Protein AF-A0AA96Q316-F1 (afdb_monomer_lite)

pLDDT: mean 81.05, std 13.84, range [29.5, 95.88]

Radius of gyration: 26.13 Å; chains: 1; bounding box: 58×45×95 Å

Secondary structure (DSSP, 8-state):
----------PPP-HHHHHTT---S---HHHHHHHHHHHHHHHH----SS-------TTSSHHHHHHHHHHHHH--SSSS---SPPPEEEEES-HHHHHHHH-HHHHHHHHHHHHTTHHHHT-HHHHHHHHHHHEEEE-TTS-HHHHHHHHTT-SEEEEEHHHHHHS-HHHHHHTTEEEETTEEEE--EEEEES---S-------HHHHHHHHHHHHHHS-TT-TTHHHHHHHHHHHHHHHHHHHHHHHHT-TTS-EEEEE---SSSSSSTTHHHHHHHHHHTHHHHHHH-TTHHHHHHHHHHHHHH-EEEEE--------

Foldseek 3Di:
DDPDPPPPDPDFQDPVLLVVQQAPPPDDPQLVVVLVVVSCCLRPDQDPVDDDDDPDDPPSCPLRSVLSVLLSQQDDDLGGPDDHGAAAEEEEQDPVSVCVSLPLVVVLVSCCVVCPPVCPVSVVVVSSVSSNQQEDEQDPPDDNVVSLVSLQAHSYYYYYLVVLVVDDPVSNVSSQWHADPNDIDGNSGYHYDDDRCPDDDDDDDLVNLVLLLVLLVQQDDPPLPCSVVLNVLSVVLSVVVVVVLVVQCVPDVPDKDKDWDEDPPDQFSGPCVVVNVVSCVVRVVSSCVSPVCNVVVRVVRRCCHNPTDIDIDDDDDDDDD

Structure (mmCIF, N/CA/C/O backbone):
data_AF-A0AA96Q316-F1
#
_entry.id   AF-A0AA96Q316-F1
#
loop_
_atom_site.group_PDB
_atom_site.id
_atom_site.type_symbol
_atom_site.label_atom_id
_atom_site.label_alt_id
_atom_site.label_comp_id
_atom_site.label_asym_id
_atom_site.label_entity_id
_atom_site.label_seq_id
_atom_site.pdbx_PDB_ins_code
_atom_site.Cartn_x
_atom_site.Cartn_y
_atom_site.Cartn_z
_atom_site.occupancy
_atom_site.B_iso_or_equiv
_atom_site.auth_seq_id
_atom_site.auth_comp_id
_atom_site.auth_asym_id
_atom_site.auth_atom_id
_atom_site.pdbx_PDB_model_num
ATOM 1 N N . MET A 1 1 ? -13.662 9.303 -48.325 1.00 33.19 1 MET A N 1
ATOM 2 C CA . MET A 1 1 ? -12.250 8.964 -48.052 1.00 33.19 1 MET A CA 1
ATOM 3 C C . MET A 1 1 ? -12.101 8.810 -46.550 1.00 33.19 1 MET A C 1
ATOM 5 O O . MET A 1 1 ? -12.164 9.796 -45.830 1.00 33.19 1 MET A O 1
ATOM 9 N N . ALA A 1 2 ? -12.064 7.564 -46.081 1.00 29.50 2 ALA A N 1
ATOM 10 C CA . ALA A 1 2 ? -11.918 7.226 -44.673 1.00 29.50 2 ALA A CA 1
ATOM 11 C C . ALA A 1 2 ? -10.422 7.168 -44.347 1.00 29.50 2 ALA A C 1
ATOM 13 O O . ALA A 1 2 ? -9.745 6.232 -44.762 1.00 29.50 2 ALA A O 1
ATOM 14 N N . ASN A 1 3 ? -9.900 8.166 -43.631 1.00 32.09 3 ASN A N 1
ATOM 15 C CA . ASN A 1 3 ? -8.573 8.055 -43.034 1.00 32.09 3 ASN A CA 1
ATOM 16 C C . ASN A 1 3 ? -8.694 7.168 -41.797 1.00 32.09 3 ASN A C 1
ATOM 18 O O . ASN A 1 3 ? -9.176 7.591 -40.744 1.00 32.09 3 ASN A O 1
ATOM 22 N N . GLY A 1 4 ? -8.301 5.908 -41.974 1.00 30.61 4 GLY A N 1
ATOM 23 C CA . GLY A 1 4 ? -8.179 4.935 -40.906 1.00 30.61 4 GLY A CA 1
ATOM 24 C C . GLY A 1 4 ? -7.263 5.473 -39.816 1.00 30.61 4 GLY A C 1
ATOM 25 O O . GLY A 1 4 ? -6.070 5.675 -40.031 1.00 30.61 4 GLY A O 1
ATOM 26 N N . LYS A 1 5 ? -7.827 5.679 -38.624 1.00 34.53 5 LYS A N 1
ATOM 27 C CA . LYS A 1 5 ? -7.054 5.671 -37.386 1.00 34.53 5 LYS A CA 1
ATOM 28 C C . LYS A 1 5 ? -6.401 4.294 -37.302 1.00 34.53 5 LYS A C 1
ATOM 30 O O . LYS A 1 5 ? -7.064 3.328 -36.927 1.00 34.53 5 LYS A O 1
ATOM 35 N N . GLN A 1 6 ? -5.130 4.192 -37.686 1.00 33.06 6 GLN A N 1
ATOM 36 C CA . GLN A 1 6 ? -4.298 3.068 -37.279 1.00 33.06 6 GLN A CA 1
ATOM 37 C C . GLN A 1 6 ? -4.384 3.005 -35.751 1.00 33.06 6 GLN A C 1
ATOM 39 O O . GLN A 1 6 ? -3.895 3.895 -35.054 1.00 33.06 6 GLN A O 1
ATOM 44 N N . LYS A 1 7 ? -5.084 1.993 -35.226 1.00 35.16 7 LYS A N 1
ATOM 45 C CA . LYS A 1 7 ? -4.942 1.582 -33.831 1.00 35.16 7 LYS A CA 1
ATOM 46 C C . LYS A 1 7 ? -3.455 1.277 -33.660 1.00 35.16 7 LYS A C 1
ATOM 48 O O . LYS A 1 7 ? -3.005 0.257 -34.163 1.00 35.16 7 LYS A O 1
ATOM 53 N N . LYS A 1 8 ? -2.690 2.178 -33.033 1.00 42.97 8 LYS A N 1
ATOM 54 C CA . LYS A 1 8 ? -1.331 1.862 -32.577 1.00 42.97 8 LYS A CA 1
ATOM 55 C C . LYS A 1 8 ? -1.471 0.643 -31.666 1.00 42.97 8 LYS A C 1
ATOM 57 O O . LYS A 1 8 ? -2.084 0.751 -30.603 1.00 42.97 8 LYS A O 1
ATOM 62 N N . GLU A 1 9 ? -1.029 -0.515 -32.142 1.00 42.34 9 GLU A N 1
ATOM 63 C CA . GLU A 1 9 ? -1.082 -1.761 -31.387 1.00 42.34 9 GLU A CA 1
ATOM 64 C C . GLU A 1 9 ? -0.321 -1.575 -30.073 1.00 42.34 9 GLU A C 1
ATOM 66 O O . GLU A 1 9 ? 0.752 -0.970 -30.027 1.00 42.34 9 GLU A O 1
ATOM 71 N N . LYS A 1 10 ? -0.928 -2.037 -28.978 1.00 49.12 10 LYS A N 1
ATOM 72 C CA . LYS A 1 10 ? -0.318 -2.049 -27.651 1.00 49.12 10 LYS A CA 1
ATOM 73 C C . LYS A 1 10 ? 0.780 -3.115 -27.716 1.00 49.12 10 LYS A C 1
ATOM 75 O O . LYS A 1 10 ? 0.484 -4.299 -27.613 1.00 49.12 10 LYS A O 1
ATOM 80 N N . ILE A 1 11 ? 2.017 -2.714 -27.999 1.00 59.38 11 ILE A N 1
ATOM 81 C CA . ILE A 1 11 ? 3.154 -3.638 -27.964 1.00 59.38 11 ILE A CA 1
ATOM 82 C C . ILE A 1 11 ? 3.274 -4.100 -26.498 1.00 59.38 11 ILE A C 1
ATOM 84 O O . ILE A 1 11 ? 3.293 -3.271 -25.587 1.00 59.38 11 ILE A O 1
ATOM 88 N N . ASN A 1 12 ? 3.252 -5.410 -26.263 1.00 74.62 12 ASN A N 1
ATOM 89 C CA . ASN A 1 12 ? 3.328 -6.006 -24.924 1.00 74.62 12 ASN A CA 1
ATOM 90 C C . ASN A 1 12 ? 4.782 -6.085 -24.457 1.00 74.62 12 ASN A C 1
ATOM 92 O O . ASN A 1 12 ? 5.615 -6.461 -25.276 1.00 74.62 12 ASN A O 1
ATOM 96 N N . LEU A 1 13 ? 5.051 -5.779 -23.175 1.00 84.19 13 LEU A N 1
ATOM 97 C CA . LEU A 1 13 ? 6.371 -5.914 -22.523 1.00 84.19 13 LEU A CA 1
ATOM 98 C C . LEU A 1 13 ? 7.005 -7.272 -22.844 1.00 84.19 13 LEU A C 1
ATOM 100 O O . LEU A 1 13 ? 6.375 -8.307 -22.640 1.00 84.19 13 LEU A O 1
ATOM 104 N N . THR A 1 14 ? 8.237 -7.240 -23.351 1.00 87.62 14 THR A N 1
ATOM 105 C CA . THR A 1 14 ? 9.048 -8.417 -23.678 1.00 87.62 14 THR A CA 1
ATOM 106 C C . THR A 1 14 ? 10.155 -8.596 -22.652 1.00 87.62 14 THR A C 1
ATOM 108 O O . THR A 1 14 ? 10.540 -7.648 -21.965 1.00 87.62 14 THR A O 1
ATOM 111 N N . TRP A 1 15 ? 10.673 -9.818 -22.544 1.00 89.81 15 TRP A N 1
ATOM 112 C CA . TRP A 1 15 ? 11.788 -10.101 -21.647 1.00 89.81 15 TRP A CA 1
ATOM 113 C C . TRP A 1 15 ? 13.031 -9.275 -22.008 1.00 89.81 15 TRP A C 1
ATOM 115 O O . TRP A 1 15 ? 13.686 -8.765 -21.103 1.00 89.81 15 TRP A O 1
ATOM 125 N N . GLU A 1 16 ? 13.308 -9.061 -23.301 1.00 86.94 16 GLU A N 1
ATOM 126 C CA . GLU A 1 16 ? 14.445 -8.238 -23.733 1.00 86.94 16 GLU A CA 1
ATOM 127 C C . GLU A 1 16 ? 14.320 -6.780 -23.254 1.00 86.94 16 GLU A C 1
ATOM 129 O O . GLU A 1 16 ? 15.315 -6.167 -22.850 1.00 86.94 16 GLU A O 1
ATOM 134 N N . ASP A 1 17 ? 13.095 -6.233 -23.220 1.00 84.69 17 ASP A N 1
ATOM 135 C CA . ASP A 1 17 ? 12.857 -4.897 -22.658 1.00 84.69 17 ASP A CA 1
ATOM 136 C C . ASP A 1 17 ? 13.230 -4.842 -21.171 1.00 84.69 17 ASP A C 1
ATOM 138 O O . ASP A 1 17 ? 13.742 -3.831 -20.700 1.00 84.69 17 ASP A O 1
ATOM 142 N N . PHE A 1 18 ? 12.931 -5.895 -20.407 1.00 88.50 18 PHE A N 1
ATOM 143 C CA . PHE A 1 18 ? 13.227 -5.952 -18.975 1.00 88.50 18 PHE A CA 1
ATOM 144 C C . PHE A 1 18 ? 14.721 -6.152 -18.720 1.00 88.50 18 PHE A C 1
ATOM 146 O O . PHE A 1 18 ? 15.307 -5.445 -17.900 1.00 88.50 18 PHE A O 1
ATOM 153 N N . GLU A 1 19 ? 15.337 -7.079 -19.451 1.00 88.31 19 GLU A N 1
ATOM 154 C CA . GLU A 1 19 ? 16.754 -7.424 -19.342 1.00 88.31 19 GLU A CA 1
ATOM 155 C C . GLU A 1 19 ? 17.666 -6.221 -19.611 1.00 88.31 19 GLU A C 1
ATOM 157 O O . GLU A 1 19 ? 18.669 -6.048 -18.924 1.00 88.31 19 GLU A O 1
ATOM 162 N N . THR A 1 20 ? 17.261 -5.321 -20.512 1.00 81.25 20 THR A N 1
ATOM 163 C CA . THR A 1 20 ? 17.977 -4.063 -20.803 1.00 81.25 20 THR A CA 1
ATOM 164 C C . THR A 1 20 ? 18.208 -3.193 -19.557 1.00 81.25 20 THR A C 1
ATOM 166 O O . THR A 1 20 ? 19.183 -2.444 -19.494 1.00 81.25 20 THR A O 1
ATOM 169 N N . TYR A 1 21 ? 17.323 -3.278 -18.560 1.00 81.69 21 TYR A N 1
ATOM 170 C CA . TYR A 1 21 ? 17.393 -2.481 -17.332 1.00 81.69 21 TYR A CA 1
ATOM 171 C C . TYR A 1 21 ? 17.906 -3.276 -16.119 1.00 81.69 21 TYR A C 1
ATOM 173 O O . TYR A 1 21 ? 17.866 -2.766 -14.992 1.00 81.69 21 TYR A O 1
ATOM 181 N N . LEU A 1 22 ? 18.344 -4.528 -16.299 1.00 85.81 22 LEU A N 1
ATOM 182 C CA . LEU A 1 22 ? 18.953 -5.297 -15.216 1.00 85.81 22 LEU A CA 1
ATOM 183 C C . LEU A 1 22 ? 20.341 -4.725 -14.878 1.00 85.81 22 LEU A C 1
ATOM 185 O O . LEU A 1 22 ? 21.132 -4.457 -15.781 1.00 85.81 22 LEU A O 1
ATOM 189 N N . PRO A 1 23 ? 20.669 -4.539 -13.588 1.00 81.00 23 PRO A N 1
ATOM 190 C CA . PRO A 1 23 ? 21.992 -4.075 -13.198 1.00 81.00 23 PRO A CA 1
ATOM 191 C C . PRO A 1 23 ? 23.024 -5.205 -13.310 1.00 81.00 23 PRO A C 1
ATOM 193 O O . PRO A 1 23 ? 22.709 -6.378 -13.114 1.00 81.00 23 PRO A O 1
ATOM 196 N N . ASP A 1 24 ? 24.283 -4.857 -13.564 1.00 80.31 24 ASP A N 1
ATOM 197 C CA . ASP A 1 24 ? 25.369 -5.833 -13.705 1.00 80.31 24 ASP A CA 1
ATOM 198 C C . ASP A 1 24 ? 25.909 -6.290 -12.340 1.00 80.31 24 ASP A C 1
ATOM 200 O O . ASP A 1 24 ? 26.967 -5.864 -11.872 1.00 80.31 24 ASP A O 1
ATOM 204 N N . TYR A 1 25 ? 25.123 -7.117 -11.649 1.00 80.75 25 TYR A N 1
ATOM 205 C CA . TYR A 1 25 ? 25.441 -7.628 -10.310 1.00 80.75 25 TYR A CA 1
ATOM 206 C C . TYR A 1 25 ? 25.862 -9.106 -10.294 1.00 80.75 25 TYR A C 1
ATOM 208 O O . TYR A 1 25 ? 26.003 -9.682 -9.216 1.00 80.75 25 TYR A O 1
ATOM 216 N N . GLY A 1 26 ? 26.097 -9.722 -11.459 1.00 82.69 26 GLY A N 1
ATOM 217 C CA . GLY A 1 26 ? 26.495 -11.131 -11.549 1.00 82.69 26 GLY A CA 1
ATOM 218 C C . GLY A 1 26 ? 25.466 -12.077 -10.920 1.00 82.69 26 GLY A C 1
ATOM 219 O O . GLY A 1 26 ? 25.811 -12.875 -10.049 1.00 82.69 26 GLY A O 1
ATOM 220 N N . PHE A 1 27 ? 24.198 -11.943 -11.320 1.00 90.19 27 PHE A N 1
ATOM 221 C CA . PHE A 1 27 ? 23.091 -12.737 -10.786 1.00 90.19 27 PHE A CA 1
ATOM 222 C C . PHE A 1 27 ? 23.298 -14.241 -10.983 1.00 90.19 27 PHE A C 1
ATOM 224 O O . PHE A 1 27 ? 23.777 -14.686 -12.027 1.00 90.19 27 PHE A O 1
ATOM 231 N N . ASP A 1 28 ? 22.898 -15.027 -9.983 1.00 92.00 28 ASP A N 1
ATOM 232 C CA . ASP A 1 28 ? 22.880 -16.482 -10.108 1.00 92.00 28 ASP A CA 1
ATOM 233 C C . ASP A 1 28 ? 21.709 -16.967 -10.986 1.00 92.00 28 ASP A C 1
ATOM 235 O O . ASP A 1 28 ? 20.739 -16.247 -11.235 1.00 92.00 28 ASP A O 1
ATOM 239 N N . GLU A 1 29 ? 21.792 -18.215 -11.452 1.00 94.00 29 GLU A N 1
ATOM 240 C CA . GLU A 1 29 ? 20.780 -18.834 -12.323 1.00 94.00 29 GLU A CA 1
ATOM 241 C C . GLU A 1 29 ? 19.371 -18.782 -11.708 1.00 94.00 29 GLU A C 1
ATOM 243 O O . GLU A 1 29 ? 18.404 -18.470 -12.394 1.00 94.00 29 GLU A O 1
ATOM 248 N N . LYS A 1 30 ? 19.247 -18.961 -10.386 1.00 93.31 30 LYS A N 1
ATOM 249 C CA . LYS A 1 30 ? 17.945 -18.950 -9.700 1.00 93.31 30 LYS A CA 1
ATOM 250 C C . LYS A 1 30 ? 17.341 -17.553 -9.623 1.00 93.31 30 LYS A C 1
ATOM 252 O O . LYS A 1 30 ? 16.119 -17.423 -9.579 1.00 93.31 30 LYS A O 1
ATOM 257 N N . GLN A 1 31 ? 18.172 -16.518 -9.529 1.00 93.81 31 GLN A N 1
ATOM 258 C CA . GLN A 1 31 ? 17.723 -15.129 -9.593 1.00 93.81 31 GLN A CA 1
ATOM 259 C C . GLN A 1 31 ? 17.224 -14.797 -11.001 1.00 93.81 31 GLN A C 1
ATOM 261 O O . GLN A 1 31 ? 16.158 -14.199 -11.132 1.00 93.81 31 GLN A O 1
ATOM 266 N N . MET A 1 32 ? 17.935 -15.248 -12.038 1.00 94.94 32 MET A N 1
ATOM 267 C CA . MET A 1 32 ? 17.518 -15.056 -13.429 1.00 94.94 32 MET A CA 1
ATOM 268 C C . MET A 1 32 ? 16.219 -15.800 -13.758 1.00 94.94 32 MET A C 1
ATOM 270 O O . MET A 1 32 ? 15.310 -15.192 -14.325 1.00 94.94 32 MET A O 1
ATOM 274 N N . ASP A 1 33 ? 16.084 -17.057 -13.329 1.00 94.50 33 ASP A N 1
ATOM 275 C CA . ASP A 1 33 ? 14.840 -17.828 -13.457 1.00 94.50 33 ASP A CA 1
ATOM 276 C C . ASP A 1 33 ? 13.681 -17.115 -12.754 1.00 94.50 33 ASP A C 1
ATOM 278 O O . ASP A 1 33 ? 12.620 -16.899 -13.337 1.00 94.50 33 ASP A O 1
ATOM 282 N N . PHE A 1 34 ? 13.908 -16.649 -11.518 1.00 95.19 34 PHE A N 1
ATOM 283 C CA . PHE A 1 34 ? 12.914 -15.876 -10.780 1.00 95.19 34 PHE A CA 1
ATOM 284 C C . PHE A 1 34 ? 12.469 -14.627 -11.547 1.00 95.19 34 PHE A C 1
ATOM 286 O O . PHE A 1 34 ? 11.269 -14.352 -11.612 1.00 95.19 34 PHE A O 1
ATOM 293 N N . PHE A 1 35 ? 13.404 -13.860 -12.109 1.00 95.88 35 PHE A N 1
ATOM 294 C CA . PHE A 1 35 ? 13.072 -12.657 -12.864 1.00 95.88 35 PHE A CA 1
ATOM 295 C C . PHE A 1 35 ? 12.242 -12.984 -14.103 1.00 95.88 35 PHE A C 1
ATOM 297 O O . PHE A 1 35 ? 11.226 -12.329 -14.334 1.00 95.88 35 PHE A O 1
ATOM 304 N N . LYS A 1 36 ? 12.631 -14.012 -14.859 1.00 95.25 36 LYS A N 1
ATOM 305 C CA . LYS A 1 36 ? 11.950 -14.410 -16.091 1.00 95.25 36 LYS A CA 1
ATOM 306 C C . LYS A 1 36 ? 10.535 -14.915 -15.831 1.00 95.25 36 LYS A C 1
ATOM 308 O O . LYS A 1 36 ? 9.591 -14.393 -16.425 1.00 95.25 36 LYS A O 1
ATOM 313 N N . ASP A 1 37 ? 10.376 -15.831 -14.879 1.00 94.69 37 ASP A N 1
ATOM 314 C CA . ASP A 1 37 ? 9.074 -16.387 -14.503 1.00 94.69 37 ASP A CA 1
ATOM 315 C C . ASP A 1 37 ? 8.138 -15.295 -13.966 1.00 94.69 37 ASP A C 1
ATOM 317 O O . ASP A 1 37 ? 6.965 -15.209 -14.335 1.00 94.69 37 ASP A O 1
ATOM 321 N N . THR A 1 38 ? 8.659 -14.414 -13.105 1.00 94.75 38 THR A N 1
ATOM 322 C CA . THR A 1 38 ? 7.869 -13.321 -12.518 1.00 94.75 38 THR A CA 1
ATOM 323 C C . THR A 1 38 ? 7.443 -12.317 -13.583 1.00 94.75 38 THR A C 1
ATOM 325 O O . THR A 1 38 ? 6.293 -11.875 -13.584 1.00 94.75 38 THR A O 1
ATOM 328 N N . PHE A 1 39 ? 8.341 -11.978 -14.510 1.00 94.81 39 PHE A N 1
ATOM 329 C CA . PHE A 1 39 ? 8.039 -11.093 -15.627 1.00 94.81 39 PHE A CA 1
ATOM 330 C C . PHE A 1 39 ? 6.941 -11.671 -16.523 1.00 94.81 39 PHE A C 1
ATOM 332 O O . PHE A 1 39 ? 5.961 -10.981 -16.821 1.00 94.81 39 PHE A O 1
ATOM 339 N N . GLU A 1 40 ? 7.066 -12.938 -16.921 1.00 93.50 40 GLU A N 1
ATOM 340 C CA . GLU A 1 40 ? 6.077 -13.610 -17.763 1.00 93.50 40 GLU A CA 1
ATOM 341 C C . GLU A 1 40 ? 4.708 -13.635 -17.077 1.00 93.50 40 GLU A C 1
ATOM 343 O O . GLU A 1 40 ? 3.709 -13.226 -17.670 1.00 93.50 40 GLU A O 1
ATOM 348 N N . ILE A 1 41 ? 4.649 -14.008 -15.798 1.00 92.88 41 ILE A N 1
ATOM 349 C CA . ILE A 1 41 ? 3.388 -14.059 -15.051 1.00 92.88 41 ILE A CA 1
ATOM 350 C C . ILE A 1 41 ? 2.749 -12.668 -14.934 1.00 92.88 41 ILE A C 1
ATOM 352 O O . ILE A 1 41 ? 1.558 -12.527 -15.207 1.00 92.88 41 ILE A O 1
ATOM 356 N N . ILE A 1 42 ? 3.508 -11.629 -14.568 1.00 91.81 42 ILE A N 1
ATOM 357 C CA . ILE A 1 42 ? 2.972 -10.263 -14.404 1.00 91.81 42 ILE A CA 1
ATOM 358 C C . ILE A 1 42 ? 2.464 -9.685 -15.733 1.00 91.81 42 ILE A C 1
ATOM 360 O O . ILE A 1 42 ? 1.487 -8.934 -15.760 1.00 91.81 42 ILE A O 1
ATOM 364 N N . THR A 1 43 ? 3.112 -10.020 -16.849 1.00 88.88 43 THR A N 1
ATOM 365 C CA . THR A 1 43 ? 2.758 -9.479 -18.169 1.00 88.88 43 THR A CA 1
ATOM 366 C C . THR A 1 43 ? 1.658 -10.272 -18.880 1.00 88.88 43 THR A C 1
ATOM 368 O O . THR A 1 43 ? 0.958 -9.708 -19.729 1.00 88.88 43 THR A O 1
ATOM 371 N N . THR A 1 44 ? 1.449 -11.542 -18.525 1.00 88.81 44 THR A N 1
ATOM 372 C CA . THR A 1 44 ? 0.475 -12.426 -19.188 1.00 88.81 44 THR A CA 1
ATOM 373 C C . THR A 1 44 ? -0.773 -12.708 -18.358 1.00 88.81 44 THR A C 1
ATOM 375 O O . THR A 1 44 ? -1.852 -12.845 -18.938 1.00 88.81 44 THR A O 1
ATOM 378 N N . ASN A 1 45 ? -0.679 -12.753 -17.025 1.00 87.56 45 ASN A N 1
ATOM 379 C CA . ASN A 1 45 ? -1.829 -13.043 -16.179 1.00 87.56 45 ASN A CA 1
ATOM 380 C C . ASN A 1 45 ? -2.797 -11.849 -16.151 1.00 87.56 45 ASN A C 1
ATOM 382 O O . ASN A 1 45 ? -2.440 -10.740 -15.752 1.00 87.56 45 ASN A O 1
ATOM 386 N N . ARG A 1 46 ? -4.035 -12.083 -16.598 1.00 83.69 46 ARG A N 1
ATOM 387 C CA . ARG A 1 46 ? -5.122 -11.090 -16.642 1.00 83.69 46 ARG A CA 1
ATOM 388 C C . ARG A 1 46 ? -6.322 -11.473 -15.774 1.00 83.69 46 ARG A C 1
ATOM 390 O O . ARG A 1 46 ? -7.330 -10.775 -15.826 1.00 83.69 46 ARG A O 1
ATOM 397 N N . ASP A 1 47 ? -6.231 -12.565 -15.014 1.00 84.50 47 ASP A N 1
ATOM 398 C CA . ASP A 1 47 ? -7.272 -12.966 -14.067 1.00 84.50 47 ASP A CA 1
ATOM 399 C C . ASP A 1 47 ? -7.252 -12.019 -12.860 1.00 84.50 47 ASP A C 1
ATOM 401 O O . ASP A 1 47 ? -6.306 -12.010 -12.073 1.00 84.50 47 ASP A O 1
ATOM 405 N N . THR A 1 48 ? -8.290 -11.192 -12.739 1.00 82.88 48 THR A N 1
ATOM 406 C CA . THR A 1 48 ? -8.457 -10.243 -11.632 1.00 82.88 48 THR A CA 1
ATOM 407 C C . THR A 1 48 ? -9.290 -10.802 -10.481 1.00 82.88 48 THR A C 1
ATOM 409 O O . THR A 1 48 ? -9.417 -10.131 -9.459 1.00 82.88 48 THR A O 1
ATOM 412 N N . ASP A 1 49 ? -9.851 -12.009 -10.615 1.00 84.62 49 ASP A N 1
ATOM 413 C CA . ASP A 1 49 ? -10.654 -12.645 -9.562 1.00 84.62 49 ASP A CA 1
ATOM 414 C C . ASP A 1 49 ? -9.768 -13.278 -8.478 1.00 84.62 49 ASP A C 1
ATOM 416 O O . ASP A 1 49 ? -10.245 -13.653 -7.402 1.00 84.62 49 ASP A O 1
ATOM 420 N N . LYS A 1 50 ? -8.464 -13.411 -8.749 1.00 83.69 50 LYS A N 1
ATOM 421 C CA . LYS A 1 50 ? -7.490 -14.040 -7.856 1.00 83.69 50 LYS A CA 1
ATOM 422 C C . LYS A 1 50 ? -6.238 -13.194 -7.697 1.00 83.69 50 LYS A C 1
ATOM 424 O O . LYS A 1 50 ? -5.758 -12.552 -8.623 1.00 83.69 50 LYS A O 1
ATOM 429 N N . VAL A 1 51 ? -5.655 -13.272 -6.504 1.00 84.31 51 VAL A N 1
ATOM 430 C CA . VAL A 1 51 ? -4.332 -12.709 -6.227 1.00 84.31 51 VAL A CA 1
ATOM 431 C C . VAL A 1 51 ? -3.268 -13.732 -6.614 1.00 84.31 51 VAL A C 1
ATOM 433 O O . VAL A 1 51 ? -3.328 -14.889 -6.196 1.00 84.31 51 VAL A O 1
ATOM 436 N N . THR A 1 52 ? -2.278 -13.301 -7.393 1.00 89.25 52 THR A N 1
ATOM 437 C CA . THR A 1 52 ? -1.087 -14.108 -7.684 1.00 89.25 52 THR A CA 1
ATOM 438 C C . THR A 1 52 ? -0.040 -13.879 -6.598 1.00 89.25 52 THR A C 1
ATOM 440 O O . THR A 1 52 ? 0.369 -12.744 -6.362 1.00 89.25 52 THR A O 1
ATOM 443 N N . CYS A 1 53 ? 0.406 -14.953 -5.946 1.00 87.88 53 CYS A N 1
ATOM 444 C CA . CYS A 1 53 ? 1.363 -14.886 -4.841 1.00 87.88 53 CYS A CA 1
ATOM 445 C C . CYS A 1 53 ? 2.719 -15.480 -5.239 1.00 87.88 53 CYS A C 1
ATOM 447 O O . CYS A 1 53 ? 2.803 -16.653 -5.595 1.00 87.88 53 CYS A O 1
ATOM 449 N N . PHE A 1 54 ? 3.791 -14.700 -5.080 1.00 87.94 54 PHE A N 1
ATOM 450 C CA . PHE A 1 54 ? 5.173 -15.150 -5.277 1.00 87.94 54 PHE A CA 1
ATOM 451 C C . PHE A 1 54 ? 5.836 -15.458 -3.926 1.00 87.94 54 PHE A C 1
ATOM 453 O O . PHE A 1 54 ? 6.358 -14.572 -3.245 1.00 87.94 54 PHE A O 1
ATOM 460 N N . ALA A 1 55 ? 5.817 -16.728 -3.518 1.00 83.75 55 ALA A N 1
ATOM 461 C CA . ALA A 1 55 ? 6.327 -17.180 -2.222 1.00 83.75 55 ALA A CA 1
ATOM 462 C C . ALA A 1 55 ? 7.838 -17.489 -2.250 1.00 83.75 55 ALA A C 1
ATOM 464 O O . ALA A 1 55 ? 8.259 -18.617 -2.002 1.00 83.75 55 ALA A O 1
ATOM 465 N N . ASN A 1 56 ? 8.666 -16.480 -2.541 1.00 83.69 56 ASN A N 1
ATOM 466 C CA . ASN A 1 56 ? 10.115 -16.662 -2.673 1.00 83.69 56 ASN A CA 1
ATOM 467 C C . ASN A 1 56 ? 10.917 -16.121 -1.482 1.00 83.69 56 ASN A C 1
ATOM 469 O O . ASN A 1 56 ? 10.556 -15.121 -0.844 1.00 83.69 56 ASN A O 1
ATOM 473 N N . ARG A 1 57 ? 12.058 -16.779 -1.226 1.00 81.88 57 ARG A N 1
ATOM 474 C CA . ARG A 1 57 ? 12.992 -16.462 -0.135 1.00 81.88 57 ARG A CA 1
ATOM 475 C C . ARG A 1 57 ? 13.469 -15.007 -0.167 1.00 81.88 57 ARG A C 1
ATOM 477 O O . ARG A 1 57 ? 13.577 -14.382 -1.223 1.00 81.88 57 ARG A O 1
ATOM 484 N N . CYS A 1 58 ? 13.824 -14.478 1.000 1.00 81.19 58 CYS A N 1
ATOM 485 C CA . CYS A 1 58 ? 14.563 -13.219 1.084 1.00 81.19 58 CYS A CA 1
ATOM 486 C C . CYS A 1 58 ? 15.895 -13.330 0.320 1.00 81.19 58 CYS A C 1
ATOM 488 O O . CYS A 1 58 ? 16.513 -14.393 0.299 1.00 81.19 58 CYS A O 1
ATOM 490 N N . GLY A 1 59 ? 16.316 -12.244 -0.334 1.00 83.62 59 GLY A N 1
ATOM 491 C CA . GLY A 1 59 ? 17.558 -12.207 -1.119 1.00 83.62 59 GLY A CA 1
ATOM 492 C C . GLY A 1 59 ? 17.462 -12.760 -2.548 1.00 83.62 59 GLY A C 1
ATOM 493 O O . GLY A 1 59 ? 18.429 -12.659 -3.288 1.00 83.62 59 GLY A O 1
ATOM 494 N N . ILE A 1 60 ? 16.303 -13.270 -2.989 1.00 90.12 60 ILE A N 1
ATOM 495 C CA . ILE A 1 60 ? 16.104 -13.730 -4.382 1.00 90.12 60 ILE A CA 1
ATOM 496 C C . ILE A 1 60 ? 16.119 -12.591 -5.426 1.00 90.12 60 ILE A C 1
ATOM 498 O O . ILE A 1 60 ? 16.083 -12.856 -6.615 1.00 90.12 60 ILE A O 1
ATOM 502 N N . GLY A 1 61 ? 16.159 -11.324 -4.993 1.00 89.31 61 GLY A N 1
ATOM 503 C CA . GLY A 1 61 ? 16.161 -10.161 -5.890 1.00 89.31 61 GLY A CA 1
ATOM 504 C C . GLY A 1 61 ? 14.801 -9.478 -6.084 1.00 89.31 61 GLY A C 1
ATOM 505 O O . GLY A 1 61 ? 14.625 -8.763 -7.058 1.00 89.31 61 GLY A O 1
ATOM 506 N N . LYS A 1 62 ? 13.831 -9.644 -5.167 1.00 90.69 62 LYS A N 1
ATOM 507 C CA . LYS A 1 62 ? 12.490 -9.011 -5.262 1.00 90.69 62 LYS A CA 1
ATOM 508 C C . LYS A 1 62 ? 12.541 -7.493 -5.479 1.00 90.69 62 LYS A C 1
ATOM 510 O O . LYS A 1 62 ? 11.878 -6.986 -6.375 1.00 90.69 62 LYS A O 1
ATOM 515 N N . SER A 1 63 ? 13.334 -6.772 -4.681 1.00 88.19 63 SER A N 1
ATOM 516 C CA . SER A 1 63 ? 13.502 -5.318 -4.835 1.00 88.19 63 SER A CA 1
ATOM 517 C C . SER A 1 63 ? 14.087 -4.956 -6.193 1.00 88.19 63 SER A C 1
ATOM 519 O O . SER A 1 63 ? 13.570 -4.062 -6.851 1.00 88.19 63 SER A O 1
ATOM 521 N N . THR A 1 64 ? 15.127 -5.681 -6.614 1.00 89.88 64 THR A N 1
ATOM 522 C CA . THR A 1 64 ? 15.777 -5.496 -7.914 1.00 89.88 64 THR A CA 1
ATOM 523 C C . THR A 1 64 ? 14.781 -5.697 -9.044 1.00 89.88 64 THR A C 1
ATOM 525 O O . THR A 1 64 ? 14.668 -4.837 -9.904 1.00 89.88 64 THR A O 1
ATOM 528 N N . PHE A 1 65 ? 13.988 -6.769 -8.987 1.00 93.31 65 PHE A N 1
ATOM 529 C CA . PHE A 1 65 ? 12.945 -7.030 -9.968 1.00 93.31 65 PHE A CA 1
ATOM 530 C C . PHE A 1 65 ? 11.943 -5.875 -10.058 1.00 93.31 65 PHE A C 1
ATOM 532 O O . PHE A 1 65 ? 11.714 -5.366 -11.148 1.00 93.31 65 PHE A O 1
ATOM 539 N N . ILE A 1 66 ? 11.368 -5.436 -8.929 1.00 92.88 66 ILE A N 1
ATOM 540 C CA . ILE A 1 66 ? 10.379 -4.343 -8.914 1.00 92.88 66 ILE A CA 1
ATOM 541 C C . ILE A 1 66 ? 10.989 -3.072 -9.510 1.00 92.88 66 ILE A C 1
ATOM 543 O O . ILE A 1 66 ? 10.369 -2.433 -10.356 1.00 92.88 66 ILE A O 1
ATOM 547 N N . HIS A 1 67 ? 12.214 -2.738 -9.108 1.00 90.06 67 HIS A N 1
ATOM 548 C CA . HIS A 1 67 ? 12.920 -1.556 -9.584 1.00 90.06 67 HIS A CA 1
ATOM 549 C C . HIS A 1 67 ? 13.187 -1.599 -11.098 1.00 90.06 67 HIS A C 1
ATOM 551 O O . HIS A 1 67 ? 12.798 -0.691 -11.834 1.00 90.06 67 HIS A O 1
ATOM 557 N N . THR A 1 68 ? 13.773 -2.693 -11.590 1.00 89.81 68 THR A N 1
ATOM 558 C CA . THR A 1 68 ? 14.009 -2.928 -13.021 1.00 89.81 68 THR A CA 1
ATOM 559 C C . THR A 1 68 ? 12.697 -2.918 -13.808 1.00 89.81 68 THR A C 1
ATOM 561 O O . THR A 1 68 ? 12.612 -2.319 -14.880 1.00 89.81 68 THR A O 1
ATOM 564 N N . PHE A 1 69 ? 11.631 -3.500 -13.254 1.00 92.56 69 PHE A N 1
ATOM 565 C CA . PHE A 1 69 ? 10.316 -3.522 -13.887 1.00 92.56 69 PHE A CA 1
ATOM 566 C C . PHE A 1 69 ? 9.700 -2.122 -14.001 1.00 92.56 69 PHE A C 1
ATOM 568 O O . PHE A 1 69 ? 9.083 -1.808 -15.019 1.00 92.56 69 PHE A O 1
ATOM 575 N N . MET A 1 70 ? 9.899 -1.251 -13.006 1.00 91.50 70 MET A N 1
ATOM 576 C CA . MET A 1 70 ? 9.467 0.148 -13.081 1.00 91.50 70 MET A CA 1
ATOM 577 C C . MET A 1 70 ? 10.165 0.889 -14.230 1.00 91.50 70 MET A C 1
ATOM 579 O O . MET A 1 70 ? 9.499 1.607 -14.976 1.00 91.50 70 MET A O 1
ATOM 583 N N . HIS A 1 71 ? 11.475 0.690 -14.419 1.00 87.12 71 HIS A N 1
ATOM 584 C CA . HIS A 1 71 ? 12.189 1.236 -15.579 1.00 87.12 71 HIS A CA 1
ATOM 585 C C . HIS A 1 71 ? 11.664 0.656 -16.897 1.00 87.12 71 HIS A C 1
ATOM 587 O O . HIS A 1 71 ? 11.416 1.403 -17.838 1.00 87.12 71 HIS A O 1
ATOM 593 N N . CYS A 1 72 ? 11.405 -0.649 -16.953 1.00 87.38 72 CYS A N 1
ATOM 594 C CA . CYS A 1 72 ? 10.819 -1.292 -18.128 1.00 87.38 72 CYS A CA 1
ATOM 595 C C . CYS A 1 72 ? 9.438 -0.703 -18.494 1.00 87.38 72 CYS A C 1
ATOM 597 O O . CYS A 1 72 ? 9.118 -0.517 -19.666 1.00 87.38 72 CYS A O 1
ATOM 599 N N . CYS A 1 73 ? 8.629 -0.332 -17.494 1.00 88.44 73 CYS A N 1
ATOM 600 C CA . CYS A 1 73 ? 7.289 0.222 -17.696 1.00 88.44 73 CYS A CA 1
ATOM 601 C C . CYS A 1 73 ? 7.266 1.624 -18.327 1.00 88.44 73 CYS A C 1
ATOM 603 O O . CYS A 1 73 ? 6.259 1.993 -18.931 1.00 88.44 73 CYS A O 1
ATOM 605 N N . ILE A 1 74 ? 8.327 2.421 -18.188 1.00 85.25 74 ILE A N 1
ATOM 606 C CA . ILE A 1 74 ? 8.364 3.807 -18.691 1.00 85.25 74 ILE A CA 1
ATOM 607 C C . ILE A 1 74 ? 9.114 3.973 -20.018 1.00 85.25 74 ILE A C 1
ATOM 609 O O . ILE A 1 74 ? 9.030 5.045 -20.613 1.00 85.25 74 ILE A O 1
ATOM 613 N N . GLY A 1 75 ? 9.878 2.965 -20.448 1.00 67.75 75 GLY A N 1
ATOM 614 C CA . GLY A 1 75 ? 10.816 3.094 -21.562 1.00 67.75 75 GLY A CA 1
ATOM 615 C C . GLY A 1 75 ? 10.124 3.488 -22.871 1.00 67.75 75 GLY A C 1
ATOM 616 O O . GLY A 1 75 ? 9.247 2.770 -23.353 1.00 67.75 75 GLY A O 1
ATOM 617 N N . ASP A 1 76 ? 10.539 4.619 -23.457 1.00 58.81 76 ASP A N 1
ATOM 618 C CA . ASP A 1 76 ? 10.101 5.098 -24.775 1.00 58.81 76 ASP A CA 1
ATOM 619 C C . ASP A 1 76 ? 11.302 5.216 -25.744 1.00 58.81 76 ASP A C 1
ATOM 621 O O . ASP A 1 76 ? 12.397 5.663 -25.398 1.00 58.81 76 ASP A O 1
ATOM 625 N N . SER A 1 77 ? 11.043 4.809 -26.986 1.00 47.16 77 SER A N 1
ATOM 626 C CA . SER A 1 77 ? 11.742 5.091 -28.251 1.00 47.16 77 SER A CA 1
ATOM 627 C C . SER A 1 77 ? 13.145 4.553 -28.583 1.00 47.16 77 SER A C 1
ATOM 629 O O . SER A 1 77 ? 13.350 4.324 -29.772 1.00 47.16 77 SER A O 1
ATOM 631 N N . PHE A 1 78 ? 14.087 4.270 -27.673 1.00 47.69 78 PHE A N 1
ATOM 632 C CA . PHE A 1 78 ? 15.411 3.767 -28.132 1.00 47.69 78 PHE A CA 1
ATOM 633 C C . PHE A 1 78 ? 15.535 2.237 -28.273 1.00 47.69 78 PHE A C 1
ATOM 635 O O . PHE A 1 78 ? 16.370 1.786 -29.052 1.00 47.69 78 PHE A O 1
ATOM 642 N N . TYR A 1 79 ? 14.686 1.439 -27.606 1.00 50.19 79 TYR A N 1
ATOM 643 C CA . TYR A 1 79 ? 14.907 -0.018 -27.501 1.00 50.19 79 TYR A CA 1
ATOM 644 C C . TYR A 1 79 ? 13.724 -0.931 -27.897 1.00 50.19 79 TYR A C 1
ATOM 646 O O . TYR A 1 79 ? 13.966 -2.088 -28.215 1.00 50.19 79 TYR A O 1
ATOM 654 N N . GLY A 1 80 ? 12.471 -0.448 -27.970 1.00 45.19 80 GLY A N 1
ATOM 655 C CA . GLY A 1 80 ? 11.305 -1.349 -28.130 1.00 45.19 80 GLY A CA 1
ATOM 656 C C . GLY A 1 80 ? 10.121 -0.840 -28.965 1.00 45.19 80 GLY A C 1
ATOM 657 O O . GLY A 1 80 ? 9.043 -1.433 -28.936 1.00 45.19 80 GLY A O 1
ATOM 658 N N . GLY A 1 81 ? 10.261 0.286 -29.680 1.00 50.75 81 GLY A N 1
ATOM 659 C CA . GLY A 1 81 ? 9.199 0.822 -30.554 1.00 50.75 81 GLY A CA 1
ATOM 660 C C . GLY A 1 81 ? 7.908 1.259 -29.837 1.00 50.75 81 GLY A C 1
ATOM 661 O O . GLY A 1 81 ? 6.879 1.466 -30.484 1.00 50.75 81 GLY A O 1
ATOM 662 N N . ARG A 1 82 ? 7.930 1.394 -28.504 1.00 62.03 82 ARG A N 1
ATOM 663 C CA . ARG A 1 82 ? 6.765 1.794 -27.706 1.00 62.03 82 ARG A CA 1
ATOM 664 C C . ARG A 1 82 ? 6.761 3.271 -27.423 1.00 62.03 82 ARG A C 1
ATOM 666 O O . ARG A 1 82 ? 7.781 3.815 -27.044 1.00 62.03 82 ARG A O 1
ATOM 673 N N . HIS A 1 83 ? 5.569 3.849 -27.534 1.00 64.56 83 HIS A N 1
ATOM 674 C CA . HIS A 1 83 ? 5.298 5.271 -27.314 1.00 64.56 83 HIS A CA 1
ATOM 675 C C . HIS A 1 83 ? 4.323 5.522 -26.155 1.00 64.56 83 HIS A C 1
ATOM 677 O O . HIS A 1 83 ? 3.654 6.556 -26.113 1.00 64.56 83 HIS A O 1
ATOM 683 N N . ARG A 1 84 ? 4.083 4.512 -25.307 1.00 80.50 84 ARG A N 1
ATOM 684 C CA . ARG A 1 84 ? 3.113 4.585 -24.206 1.00 80.50 84 ARG A CA 1
ATOM 685 C C . ARG A 1 84 ? 3.656 3.848 -22.984 1.00 80.50 84 ARG A C 1
ATOM 687 O O . ARG A 1 84 ? 4.006 2.677 -23.132 1.00 80.50 84 ARG A O 1
ATOM 694 N N . PRO A 1 85 ? 3.660 4.483 -21.802 1.00 87.50 85 PRO A N 1
ATOM 695 C CA . PRO A 1 85 ? 4.075 3.825 -20.577 1.00 87.50 85 PRO A CA 1
ATOM 696 C C . PRO A 1 85 ? 3.045 2.777 -20.140 1.00 87.50 85 PRO A C 1
ATOM 698 O O . PRO A 1 85 ? 1.838 2.916 -20.372 1.00 87.50 85 PRO A O 1
ATOM 701 N N . GLN A 1 86 ? 3.534 1.748 -19.460 1.00 89.81 86 GLN A N 1
ATOM 702 C CA . GLN A 1 86 ? 2.736 0.760 -18.756 1.00 89.81 86 GLN A CA 1
ATOM 703 C C . GLN A 1 86 ? 2.440 1.272 -17.339 1.00 89.81 86 GLN A C 1
ATOM 705 O O . GLN A 1 86 ? 3.344 1.648 -16.596 1.00 89.81 86 GLN A O 1
ATOM 710 N N . GLY A 1 87 ? 1.161 1.332 -16.966 1.00 92.44 87 GLY A N 1
ATOM 711 C CA . GLY A 1 87 ? 0.759 1.829 -15.651 1.00 92.44 87 GLY A CA 1
ATOM 712 C C . GLY A 1 87 ? 0.990 0.794 -14.550 1.00 92.44 87 GLY A C 1
ATOM 713 O O . GLY A 1 87 ? 0.616 -0.367 -14.721 1.00 92.44 87 GLY A O 1
ATOM 714 N N . LEU A 1 88 ? 1.550 1.229 -13.419 1.00 94.69 88 LEU A N 1
ATOM 715 C CA . LEU A 1 88 ? 1.958 0.366 -12.308 1.00 94.69 88 LEU A CA 1
ATOM 716 C C . LEU A 1 88 ? 1.641 1.012 -10.950 1.00 94.69 88 LEU A C 1
ATOM 718 O O . LEU A 1 88 ? 1.923 2.190 -10.727 1.00 94.69 88 LEU A O 1
ATOM 722 N N . LEU A 1 89 ? 1.085 0.230 -10.029 1.00 94.56 89 LEU A N 1
ATOM 723 C CA . LEU A 1 89 ? 0.882 0.601 -8.630 1.00 94.56 89 LEU A CA 1
ATOM 724 C C . LEU A 1 89 ? 1.708 -0.332 -7.740 1.00 94.56 89 LEU A C 1
ATOM 726 O O . LEU A 1 89 ? 1.499 -1.542 -7.774 1.00 94.56 89 LEU A O 1
ATOM 730 N N . VAL A 1 90 ? 2.626 0.211 -6.939 1.00 94.19 90 VAL A N 1
ATOM 731 C CA . VAL A 1 90 ? 3.424 -0.572 -5.982 1.00 94.19 90 VAL A CA 1
ATOM 732 C C . VAL A 1 90 ? 3.061 -0.166 -4.561 1.00 94.19 90 VAL A C 1
ATOM 734 O O . VAL A 1 90 ? 3.113 1.011 -4.199 1.00 94.19 90 VAL A O 1
ATOM 737 N N . ILE A 1 91 ? 2.695 -1.156 -3.757 1.00 91.94 91 ILE A N 1
ATOM 738 C CA . ILE A 1 91 ? 2.278 -1.008 -2.367 1.00 91.94 91 ILE A CA 1
ATOM 739 C C . ILE A 1 91 ? 3.285 -1.759 -1.500 1.00 91.94 91 ILE A C 1
ATOM 741 O O . ILE A 1 91 ? 3.533 -2.933 -1.747 1.00 91.94 91 ILE A O 1
ATOM 745 N N . THR A 1 92 ? 3.882 -1.099 -0.513 1.00 88.44 92 THR A N 1
ATOM 746 C CA . THR A 1 92 ? 4.894 -1.708 0.374 1.00 88.44 92 THR A CA 1
ATOM 747 C C . THR A 1 92 ? 4.754 -1.193 1.801 1.00 88.44 92 THR A C 1
ATOM 749 O O . THR A 1 92 ? 4.280 -0.082 2.022 1.00 88.44 92 THR A O 1
ATOM 752 N N . ASP A 1 93 ? 5.195 -1.957 2.793 1.00 80.56 93 ASP A N 1
ATOM 753 C CA . ASP A 1 93 ? 5.224 -1.493 4.186 1.00 80.56 93 ASP A CA 1
ATOM 754 C C . ASP A 1 93 ? 6.430 -0.586 4.488 1.00 80.56 93 ASP A C 1
ATOM 756 O O . ASP A 1 93 ? 6.432 0.160 5.470 1.00 80.56 93 ASP A O 1
ATOM 760 N N . SER A 1 94 ? 7.456 -0.594 3.633 1.00 80.75 94 SER A N 1
ATOM 761 C CA . SER A 1 94 ? 8.717 0.097 3.901 1.00 80.75 94 SER A CA 1
ATOM 762 C C . SER A 1 94 ? 8.812 1.449 3.194 1.00 80.75 94 SER A C 1
ATOM 764 O O . SER A 1 94 ? 9.049 1.530 1.989 1.00 80.75 94 SER A O 1
ATOM 766 N N . ILE A 1 95 ? 8.729 2.539 3.968 1.00 73.06 95 ILE A N 1
ATOM 767 C CA . ILE A 1 95 ? 8.966 3.905 3.461 1.00 73.06 95 ILE A CA 1
ATOM 768 C C . ILE A 1 95 ? 10.367 4.022 2.859 1.00 73.06 95 ILE A C 1
ATOM 770 O O . ILE A 1 95 ? 10.518 4.547 1.764 1.00 73.06 95 ILE A O 1
ATOM 774 N N . LYS A 1 96 ? 11.385 3.468 3.526 1.00 77.12 96 LYS A N 1
ATOM 775 C CA . LYS A 1 96 ? 12.759 3.466 3.009 1.00 77.12 96 LYS A CA 1
ATOM 776 C C . LYS A 1 96 ? 12.839 2.797 1.632 1.00 77.12 96 LYS A C 1
ATOM 778 O O . LYS A 1 96 ? 13.559 3.270 0.762 1.00 77.12 96 LYS A O 1
ATOM 783 N N . ARG A 1 97 ? 12.065 1.731 1.417 1.00 75.50 97 ARG A N 1
ATOM 784 C CA . ARG A 1 97 ? 12.008 1.023 0.134 1.00 75.50 97 ARG A CA 1
ATOM 785 C C . ARG A 1 97 ? 11.287 1.836 -0.937 1.00 75.50 97 ARG A C 1
ATOM 787 O O . ARG A 1 97 ? 11.741 1.848 -2.071 1.00 75.50 97 ARG A O 1
ATOM 794 N N . LEU A 1 98 ? 10.230 2.573 -0.584 1.00 78.12 98 LEU A N 1
ATOM 795 C CA . LEU A 1 98 ? 9.610 3.559 -1.483 1.00 78.12 98 LEU A CA 1
ATOM 796 C C . LEU A 1 98 ? 10.619 4.625 -1.925 1.00 78.12 98 LEU A C 1
ATOM 798 O O . LEU A 1 98 ? 10.665 4.983 -3.098 1.00 78.12 98 LEU A O 1
ATOM 802 N N . GLU A 1 99 ? 11.429 5.121 -0.988 1.00 76.56 99 GLU A N 1
ATOM 803 C CA . GLU A 1 99 ? 12.470 6.108 -1.277 1.00 76.56 99 GLU A CA 1
ATOM 804 C C . GLU A 1 99 ? 13.536 5.538 -2.204 1.00 76.56 99 GLU A C 1
ATOM 806 O O . GLU A 1 99 ? 13.833 6.166 -3.216 1.00 76.56 99 GLU A O 1
ATOM 811 N N . GLU A 1 100 ? 14.040 4.336 -1.911 1.00 79.38 100 GLU A N 1
ATOM 812 C CA . GLU A 1 100 ? 14.986 3.610 -2.764 1.00 79.38 100 GLU A CA 1
ATOM 813 C C . GLU A 1 100 ? 14.424 3.398 -4.176 1.00 79.38 100 GLU A C 1
ATOM 815 O O . GLU A 1 100 ? 15.092 3.751 -5.138 1.00 79.38 100 GLU A O 1
ATOM 820 N N . LEU A 1 101 ? 13.176 2.935 -4.308 1.00 77.12 101 LEU A N 1
ATOM 821 C CA . LEU A 1 101 ? 12.524 2.714 -5.606 1.00 77.12 101 LEU A CA 1
ATOM 822 C C . LEU A 1 101 ? 12.284 4.003 -6.412 1.00 77.12 101 LEU A C 1
ATOM 824 O O . LEU A 1 101 ? 12.098 3.949 -7.624 1.00 77.12 101 LEU A O 1
ATOM 828 N N . SER A 1 102 ? 12.229 5.157 -5.745 1.00 74.62 102 SER A N 1
ATOM 829 C CA . SER A 1 102 ? 12.013 6.466 -6.379 1.00 74.62 102 SER A CA 1
ATOM 830 C C . SER A 1 102 ? 13.303 7.273 -6.585 1.00 74.62 102 SER A C 1
ATOM 832 O O . SER A 1 102 ? 13.263 8.365 -7.153 1.00 74.62 102 SER A O 1
ATOM 834 N N . SER A 1 103 ? 14.442 6.770 -6.099 1.00 73.44 103 SER A N 1
ATOM 835 C CA . SER A 1 103 ? 15.700 7.510 -5.972 1.00 73.44 103 SER A CA 1
ATOM 836 C C . SER A 1 103 ? 16.504 7.555 -7.281 1.00 73.44 103 SER A C 1
ATOM 838 O O . SER A 1 103 ? 17.557 6.932 -7.409 1.00 73.44 103 SER A O 1
ATOM 840 N N . THR A 1 104 ? 16.118 8.437 -8.196 1.00 67.50 104 THR A N 1
ATOM 841 C CA . THR A 1 104 ? 16.753 8.557 -9.523 1.00 67.50 104 THR A CA 1
ATOM 842 C C . THR A 1 104 ? 18.225 8.976 -9.516 1.00 67.50 104 THR A C 1
ATOM 844 O O . THR A 1 104 ? 18.966 8.629 -10.433 1.00 67.50 104 THR A O 1
ATOM 847 N N . ASN A 1 105 ? 18.685 9.720 -8.504 1.00 70.50 105 ASN A N 1
ATOM 848 C CA . ASN A 1 105 ? 20.059 10.237 -8.473 1.00 70.50 105 ASN A CA 1
ATOM 849 C C . ASN A 1 105 ? 21.107 9.132 -8.320 1.00 70.50 105 ASN A C 1
ATOM 851 O O . ASN A 1 105 ? 22.156 9.203 -8.955 1.00 70.50 105 ASN A O 1
ATOM 855 N N . LYS A 1 106 ? 20.838 8.120 -7.488 1.00 69.56 106 LYS A N 1
ATOM 856 C CA . LYS A 1 106 ? 21.758 6.986 -7.333 1.00 69.56 106 LYS A CA 1
ATOM 857 C C . LYS A 1 106 ? 21.791 6.154 -8.609 1.00 69.56 106 LYS A C 1
ATOM 859 O O . LYS A 1 106 ? 22.874 5.906 -9.127 1.00 69.56 106 LYS A O 1
ATOM 864 N N . ASP A 1 107 ? 20.620 5.847 -9.158 1.00 68.50 107 ASP A N 1
ATOM 865 C CA . ASP A 1 107 ? 20.504 5.025 -10.363 1.00 68.50 107 ASP A CA 1
ATOM 866 C C . ASP A 1 107 ? 21.150 5.700 -11.569 1.00 68.50 107 ASP A C 1
ATOM 868 O O . ASP A 1 107 ? 21.852 5.057 -12.342 1.00 68.50 107 ASP A O 1
ATOM 872 N N . ARG A 1 108 ? 20.985 7.021 -11.701 1.00 75.31 108 ARG A N 1
ATOM 873 C CA . ARG A 1 108 ? 21.639 7.808 -12.746 1.00 75.31 108 ARG A CA 1
ATOM 874 C C . ARG A 1 108 ? 23.162 7.754 -12.627 1.00 75.31 108 ARG A C 1
ATOM 876 O O . ARG A 1 108 ? 23.827 7.621 -13.647 1.00 75.31 108 ARG A O 1
ATOM 883 N N . ILE A 1 109 ? 23.712 7.877 -11.416 1.00 76.62 109 ILE A N 1
ATOM 884 C CA . ILE A 1 109 ? 25.165 7.826 -11.183 1.00 76.62 109 ILE A CA 1
ATOM 885 C C . ILE A 1 109 ? 25.713 6.427 -11.496 1.00 76.62 109 ILE A C 1
ATOM 887 O O . ILE A 1 109 ? 26.751 6.306 -12.146 1.00 76.62 109 ILE A O 1
ATOM 891 N N . GLU A 1 110 ? 25.025 5.372 -11.054 1.00 73.06 110 GLU A N 1
ATOM 892 C CA . GLU A 1 110 ? 25.419 3.990 -11.347 1.00 73.06 110 GLU A CA 1
ATOM 893 C C . GLU A 1 110 ? 25.322 3.681 -12.845 1.00 73.06 110 GLU A C 1
ATOM 895 O O . GLU A 1 110 ? 26.249 3.103 -13.415 1.00 73.06 110 GLU A O 1
ATOM 900 N N . ALA A 1 111 ? 24.266 4.153 -13.508 1.00 71.06 111 ALA A N 1
ATOM 901 C CA . ALA A 1 111 ? 24.089 4.011 -14.945 1.00 71.06 111 ALA A CA 1
ATOM 902 C C . ALA A 1 111 ? 25.133 4.802 -15.746 1.00 71.06 111 ALA A C 1
ATOM 904 O O . ALA A 1 111 ? 25.711 4.254 -16.678 1.00 71.06 111 ALA A O 1
ATOM 905 N N . GLU A 1 112 ? 25.442 6.050 -15.380 1.00 76.50 112 GLU A N 1
ATOM 906 C CA . GLU A 1 112 ? 26.491 6.836 -16.052 1.00 76.50 112 GLU A CA 1
ATOM 907 C C . GLU A 1 112 ? 27.862 6.150 -15.922 1.00 76.50 112 GLU A C 1
ATOM 909 O O . GLU A 1 112 ? 28.638 6.133 -16.876 1.00 76.50 112 GLU A O 1
ATOM 914 N N . LYS A 1 113 ? 28.139 5.501 -14.783 1.00 78.81 113 LYS A N 1
ATOM 915 C CA . LYS A 1 113 ? 29.361 4.706 -14.585 1.00 78.81 113 LYS A CA 1
ATOM 916 C C . LYS A 1 113 ? 29.388 3.432 -15.437 1.00 78.81 113 LYS A C 1
ATOM 918 O O . LYS A 1 113 ? 30.452 3.077 -15.934 1.00 78.81 113 LYS A O 1
ATOM 923 N N . TYR A 1 114 ? 28.257 2.741 -15.565 1.00 71.69 114 TYR A N 1
ATOM 924 C CA . TYR A 1 114 ? 28.152 1.489 -16.318 1.00 71.69 114 TYR A CA 1
ATOM 925 C C . TYR A 1 114 ? 28.187 1.717 -17.835 1.00 71.69 114 TYR A C 1
ATOM 927 O O . TYR A 1 114 ? 28.973 1.095 -18.543 1.00 71.69 114 TYR A O 1
ATOM 935 N N . TRP A 1 115 ? 27.367 2.646 -18.327 1.00 67.19 115 TRP A N 1
ATOM 936 C CA . TRP A 1 115 ? 27.206 2.925 -19.755 1.00 67.19 115 TRP A CA 1
ATOM 937 C C . TRP A 1 115 ? 28.290 3.861 -20.314 1.00 67.19 115 TRP A C 1
ATOM 939 O O . TRP A 1 115 ? 28.481 3.919 -21.529 1.00 67.19 115 TRP A O 1
ATOM 949 N N . GLY A 1 116 ? 29.012 4.596 -19.461 1.00 73.44 116 GLY A N 1
ATOM 950 C CA . GLY A 1 116 ? 30.118 5.461 -19.876 1.00 73.44 116 GLY A CA 1
ATOM 951 C C . GLY A 1 116 ? 29.690 6.520 -20.898 1.00 73.44 116 GLY A C 1
ATOM 952 O O . GLY A 1 116 ? 28.694 7.217 -20.709 1.00 73.44 116 GLY A O 1
ATOM 953 N N . GLU A 1 117 ? 30.430 6.647 -22.002 1.00 68.12 117 GLU A N 1
ATOM 954 C CA . GLU A 1 117 ? 30.148 7.632 -23.064 1.00 68.12 117 GLU A CA 1
ATOM 955 C C . GLU A 1 117 ? 28.788 7.387 -23.754 1.00 68.12 117 GLU A C 1
ATOM 957 O O . GLU A 1 117 ? 28.065 8.334 -24.083 1.00 68.12 117 GLU A O 1
ATOM 962 N N . ILE A 1 118 ? 28.362 6.120 -23.835 1.00 65.31 118 ILE A N 1
ATOM 963 C CA . ILE A 1 118 ? 27.099 5.687 -24.456 1.00 65.31 118 ILE A CA 1
ATOM 964 C C . ILE A 1 118 ? 25.882 6.225 -23.685 1.00 65.31 118 ILE A C 1
ATOM 966 O O . ILE A 1 118 ? 24.826 6.466 -24.272 1.00 65.31 118 ILE A O 1
ATOM 970 N N . PHE A 1 119 ? 26.038 6.509 -22.385 1.00 66.19 119 PHE A N 1
ATOM 971 C CA . PHE A 1 119 ? 24.977 7.047 -21.527 1.00 66.19 119 PHE A CA 1
ATOM 972 C C . PHE A 1 119 ? 24.342 8.330 -22.088 1.00 66.19 119 PHE A C 1
ATOM 974 O O . PHE A 1 119 ? 23.131 8.545 -21.981 1.00 66.19 119 PHE A O 1
ATOM 981 N N . LYS A 1 120 ? 25.166 9.186 -22.704 1.00 67.12 120 LYS A N 1
ATOM 982 C CA . LYS A 1 120 ? 24.721 10.439 -23.324 1.00 67.12 120 LYS A CA 1
ATOM 983 C C . LYS A 1 120 ? 24.447 10.261 -24.809 1.00 67.12 120 LYS A C 1
ATOM 985 O O . LYS A 1 120 ? 23.422 10.743 -25.285 1.00 67.12 120 LYS A O 1
ATOM 990 N N . GLU A 1 121 ? 25.317 9.550 -25.525 1.00 63.25 121 GLU A N 1
ATOM 991 C CA . GLU A 1 121 ? 25.207 9.382 -26.979 1.00 63.25 121 GLU A CA 1
ATOM 992 C C . GLU A 1 121 ? 23.923 8.667 -27.405 1.00 63.25 121 GLU A C 1
ATOM 994 O O . GLU A 1 121 ? 23.317 9.035 -28.409 1.00 63.25 121 GLU A O 1
ATOM 999 N N . TRP A 1 122 ? 23.481 7.672 -26.634 1.00 63.06 122 TRP A N 1
ATOM 1000 C CA . TRP A 1 122 ? 22.276 6.894 -26.937 1.00 63.06 122 TRP A CA 1
ATOM 1001 C C . TRP A 1 122 ? 21.044 7.402 -26.177 1.00 63.06 122 TRP A C 1
ATOM 1003 O O . TRP A 1 122 ? 19.993 6.767 -26.176 1.00 63.06 122 TRP A O 1
ATOM 1013 N N . GLY A 1 123 ? 21.157 8.558 -25.513 1.00 66.31 123 GLY A N 1
ATOM 1014 C CA . GLY A 1 123 ? 20.032 9.205 -24.845 1.00 66.31 123 GLY A CA 1
ATOM 1015 C C . GLY A 1 123 ? 19.530 8.499 -23.581 1.00 66.31 123 GLY A C 1
ATOM 1016 O O . GLY A 1 123 ? 18.432 8.813 -23.121 1.00 66.31 123 GLY A O 1
ATOM 1017 N N . ILE A 1 124 ? 20.319 7.602 -22.980 1.00 72.06 124 ILE A N 1
ATOM 1018 C CA . ILE A 1 124 ? 19.967 6.892 -21.737 1.00 72.06 124 ILE A CA 1
ATOM 1019 C C . ILE A 1 124 ? 19.700 7.894 -20.600 1.00 72.06 124 ILE A C 1
ATOM 1021 O O . ILE A 1 124 ? 18.780 7.707 -19.808 1.00 72.06 124 ILE A O 1
ATOM 1025 N N . GLU A 1 125 ? 20.409 9.027 -20.562 1.00 74.06 125 GLU A N 1
ATOM 1026 C CA . GLU A 1 125 ? 20.129 10.117 -19.616 1.00 74.06 125 GLU A CA 1
ATOM 1027 C C . GLU A 1 125 ? 18.662 10.602 -19.659 1.00 74.06 125 GLU A C 1
ATOM 1029 O O . GLU A 1 125 ? 18.092 10.962 -18.623 1.00 74.06 125 GLU A O 1
ATOM 1034 N N . TYR A 1 126 ? 18.029 10.617 -20.838 1.00 77.12 126 TYR A N 1
ATOM 1035 C CA . TYR A 1 126 ? 16.634 11.044 -20.974 1.00 77.12 126 TYR A CA 1
ATOM 1036 C C . TYR A 1 126 ? 15.672 10.055 -20.321 1.00 77.12 126 TYR A C 1
ATOM 1038 O O . TYR A 1 126 ? 14.712 10.497 -19.696 1.00 77.12 126 TYR A O 1
ATOM 1046 N N . HIS A 1 127 ? 15.963 8.751 -20.368 1.00 81.25 127 HIS A N 1
ATOM 1047 C CA . HIS A 1 127 ? 15.167 7.728 -19.681 1.00 81.25 127 HIS A CA 1
ATOM 1048 C C . HIS A 1 127 ? 15.075 7.997 -18.179 1.00 81.25 127 HIS A C 1
ATOM 1050 O O . HIS A 1 127 ? 13.983 8.021 -17.623 1.00 81.25 127 HIS A O 1
ATOM 1056 N N . TYR A 1 128 ? 16.201 8.283 -17.522 1.00 79.88 128 TYR A N 1
ATOM 1057 C CA . TYR A 1 128 ? 16.217 8.559 -16.080 1.00 79.88 128 TYR A CA 1
ATOM 1058 C C . TYR A 1 128 ? 15.485 9.860 -15.715 1.00 79.88 128 TYR A C 1
ATOM 1060 O O . TYR A 1 128 ? 14.819 9.923 -14.681 1.00 79.88 128 TYR A O 1
ATOM 1068 N N . LYS A 1 129 ? 15.535 10.883 -16.580 1.00 79.75 129 LYS A N 1
ATOM 1069 C CA . LYS A 1 129 ? 14.725 12.105 -16.413 1.00 79.75 129 LYS A CA 1
ATOM 1070 C C . LYS A 1 129 ? 13.232 11.827 -16.581 1.00 79.75 129 LYS A C 1
ATOM 1072 O O . LYS A 1 129 ? 12.417 12.369 -15.837 1.00 79.75 129 LYS A O 1
ATOM 1077 N N . GLU A 1 130 ? 12.860 10.998 -17.551 1.00 81.81 130 GLU A N 1
ATOM 1078 C CA . GLU A 1 130 ? 11.466 10.604 -17.762 1.00 81.81 130 GLU A CA 1
ATOM 1079 C C . GLU A 1 130 ? 10.959 9.687 -16.644 1.00 81.81 130 GLU A C 1
ATOM 1081 O O . GLU A 1 130 ? 9.806 9.817 -16.236 1.00 81.81 130 GLU A O 1
ATOM 1086 N N . PHE A 1 131 ? 11.817 8.850 -16.060 1.00 85.25 131 PHE A N 1
ATOM 1087 C CA . PHE A 1 131 ? 11.514 8.057 -14.868 1.00 85.25 131 PHE A CA 1
ATOM 1088 C C . PHE A 1 131 ? 11.135 8.922 -13.676 1.00 85.25 131 PHE A C 1
ATOM 1090 O O . PHE A 1 131 ? 10.064 8.739 -13.100 1.00 85.25 131 PHE A O 1
ATOM 1097 N N . GLU A 1 132 ? 11.940 9.937 -13.369 1.00 83.56 132 GLU A N 1
ATOM 1098 C CA . GLU A 1 132 ? 11.638 10.894 -12.302 1.00 83.56 132 GLU A CA 1
ATOM 1099 C C . GLU A 1 132 ? 10.295 11.606 -12.539 1.00 83.56 132 GLU A C 1
ATOM 1101 O O . GLU A 1 132 ? 9.479 11.802 -11.634 1.00 83.56 132 GLU A O 1
ATOM 1106 N N . LYS A 1 133 ? 10.003 11.943 -13.799 1.00 85.31 133 LYS A N 1
ATOM 1107 C CA . LYS A 1 133 ? 8.711 12.520 -14.180 1.00 85.31 133 LYS A CA 1
ATOM 1108 C C . LYS A 1 133 ? 7.571 11.508 -14.208 1.00 85.31 133 LYS A C 1
ATOM 1110 O O . LYS A 1 133 ? 6.428 11.953 -14.258 1.00 85.31 133 LYS A O 1
ATOM 1115 N N . SER A 1 134 ? 7.835 10.213 -14.140 1.00 88.69 134 SER A N 1
ATOM 1116 C CA . SER A 1 134 ? 6.835 9.155 -14.293 1.00 88.69 134 SER A CA 1
ATOM 1117 C C . SER A 1 134 ? 6.434 8.494 -12.976 1.00 88.69 134 SER A C 1
ATOM 1119 O O . SER A 1 134 ? 5.357 7.898 -12.896 1.00 88.69 134 SER A O 1
ATOM 1121 N N . VAL A 1 135 ? 7.267 8.632 -11.944 1.00 90.75 135 VAL A N 1
ATOM 1122 C CA . VAL A 1 135 ? 7.060 8.052 -10.615 1.00 90.75 135 VAL A CA 1
ATOM 1123 C C . VAL A 1 135 ? 6.554 9.117 -9.638 1.00 90.75 135 VAL A C 1
ATOM 1125 O O . VAL A 1 135 ? 6.933 10.289 -9.698 1.00 90.75 135 VAL A O 1
ATOM 1128 N N . ILE A 1 136 ? 5.674 8.718 -8.722 1.00 90.81 136 ILE A N 1
ATOM 1129 C CA . ILE A 1 136 ? 5.301 9.510 -7.548 1.00 90.81 136 ILE A CA 1
ATOM 1130 C C . ILE A 1 136 ? 5.189 8.611 -6.320 1.00 90.81 136 ILE A C 1
ATOM 1132 O O . ILE A 1 136 ? 4.601 7.533 -6.383 1.00 90.81 136 ILE A O 1
ATOM 1136 N N . VAL A 1 137 ? 5.721 9.083 -5.193 1.00 90.75 137 VAL A N 1
ATOM 1137 C CA . VAL A 1 137 ? 5.519 8.460 -3.882 1.00 90.75 137 VAL A CA 1
ATOM 1138 C C . VAL A 1 137 ? 4.428 9.227 -3.155 1.00 90.75 137 VAL A C 1
ATOM 1140 O O . VAL A 1 137 ? 4.561 10.428 -2.933 1.00 90.75 137 VAL A O 1
ATOM 1143 N N . LEU A 1 138 ? 3.359 8.542 -2.759 1.00 88.56 138 LEU A N 1
ATOM 1144 C CA . LEU A 1 138 ? 2.314 9.148 -1.951 1.00 88.56 138 LEU A CA 1
ATOM 1145 C C . LEU A 1 138 ? 2.729 9.132 -0.474 1.00 88.56 138 LEU A C 1
ATOM 1147 O O . LEU A 1 138 ? 2.438 8.173 0.249 1.00 88.56 138 LEU A O 1
ATOM 1151 N N . ARG A 1 139 ? 3.324 10.227 0.015 1.00 81.56 139 ARG A N 1
ATOM 1152 C CA . ARG A 1 139 ? 3.810 10.385 1.401 1.00 81.56 139 ARG A CA 1
ATOM 1153 C C . ARG A 1 139 ? 2.841 11.111 2.342 1.00 81.56 139 ARG A C 1
ATOM 1155 O O . ARG A 1 139 ? 2.102 12.003 1.918 1.00 81.56 139 ARG A O 1
ATOM 1162 N N . SER A 1 140 ? 2.800 10.708 3.610 1.00 73.25 140 SER A N 1
ATOM 1163 C CA . SER A 1 140 ? 1.843 11.240 4.598 1.00 73.25 140 SER A CA 1
ATOM 1164 C C . SER A 1 140 ? 2.134 12.679 5.045 1.00 73.25 140 SER A C 1
ATOM 1166 O O . SER A 1 140 ? 1.256 13.318 5.613 1.00 73.25 140 SER A O 1
ATOM 1168 N N . ASP A 1 141 ? 3.346 13.175 4.805 1.00 74.44 141 ASP A N 1
ATOM 1169 C CA . ASP A 1 141 ? 3.831 14.517 5.151 1.00 74.44 141 ASP A CA 1
ATOM 1170 C C . ASP A 1 141 ? 3.488 15.593 4.102 1.00 74.44 141 ASP A C 1
ATOM 1172 O O . ASP A 1 141 ? 3.594 16.783 4.390 1.00 74.44 141 ASP A O 1
ATOM 1176 N N . GLU A 1 142 ? 3.025 15.203 2.911 1.00 76.50 142 GLU A N 1
ATOM 1177 C CA . GLU A 1 142 ? 2.568 16.127 1.868 1.00 76.50 142 GLU A CA 1
ATOM 1178 C C . GLU A 1 142 ? 1.030 16.289 1.847 1.00 76.50 142 GLU A C 1
ATOM 1180 O O . GLU A 1 142 ? 0.293 15.329 2.107 1.00 76.50 142 GLU A O 1
ATOM 1185 N N . PRO A 1 143 ? 0.489 17.454 1.435 1.00 80.75 143 PRO A N 1
ATOM 1186 C CA . PRO A 1 143 ? -0.952 17.649 1.285 1.00 80.75 143 PRO A CA 1
ATOM 1187 C C . PRO A 1 143 ? -1.589 16.626 0.334 1.00 80.75 143 PRO A C 1
ATOM 1189 O O . PRO A 1 143 ? -1.239 16.522 -0.844 1.00 80.75 143 PRO A O 1
ATOM 1192 N N . PHE A 1 144 ? -2.571 15.869 0.827 1.00 78.75 144 PHE A N 1
ATOM 1193 C CA . PHE A 1 144 ? -3.130 14.741 0.078 1.00 78.75 144 PHE A CA 1
ATOM 1194 C C . PHE A 1 144 ? -3.800 15.144 -1.244 1.00 78.75 144 PHE A C 1
ATOM 1196 O O . PHE A 1 144 ? -3.642 14.466 -2.259 1.00 78.75 144 PHE A O 1
ATOM 1203 N N . LYS A 1 145 ? -4.508 16.278 -1.255 1.00 80.25 145 LYS A N 1
ATOM 1204 C CA . LYS A 1 145 ? -5.194 16.791 -2.449 1.00 80.25 145 LYS A CA 1
ATOM 1205 C C . LYS A 1 145 ? -4.220 17.087 -3.592 1.00 80.25 145 LYS A C 1
ATOM 1207 O O . LYS A 1 145 ? -4.521 16.788 -4.743 1.00 80.25 145 LYS A O 1
ATOM 1212 N N . GLU A 1 146 ? -3.049 17.638 -3.285 1.00 84.88 146 GLU A N 1
ATOM 1213 C CA . GLU A 1 146 ? -2.025 17.913 -4.296 1.00 84.88 146 GLU A CA 1
ATOM 1214 C C . GLU A 1 146 ? -1.435 16.624 -4.857 1.00 84.88 146 GLU A C 1
ATOM 1216 O O . GLU A 1 146 ? -1.275 16.492 -6.069 1.00 84.88 146 GLU A O 1
ATOM 1221 N N . GLN A 1 147 ? -1.164 15.650 -3.989 1.00 86.81 147 GLN A N 1
ATOM 1222 C CA . GLN A 1 147 ? -0.654 14.347 -4.401 1.00 86.81 147 GLN A CA 1
ATOM 1223 C C . GLN A 1 147 ? -1.647 13.603 -5.308 1.00 86.81 147 GLN A C 1
ATOM 1225 O O . GLN A 1 147 ? -1.230 13.011 -6.300 1.00 86.81 147 GLN A O 1
ATOM 1230 N N . LEU A 1 148 ? -2.955 13.693 -5.034 1.00 85.00 148 LEU A N 1
ATOM 1231 C CA . LEU A 1 148 ? -4.002 13.125 -5.894 1.00 85.00 148 LEU A CA 1
ATOM 1232 C C . LEU A 1 148 ? -4.054 13.763 -7.289 1.00 85.00 148 LEU A C 1
ATOM 1234 O O . LEU A 1 148 ? -4.298 13.065 -8.273 1.00 85.00 148 LEU A O 1
ATOM 1238 N N . ILE A 1 149 ? -3.801 15.069 -7.390 1.00 86.62 149 ILE A N 1
ATOM 1239 C CA . ILE A 1 149 ? -3.725 15.761 -8.683 1.00 86.62 149 ILE A CA 1
ATOM 1240 C C . ILE A 1 149 ? -2.446 15.353 -9.417 1.00 86.62 149 ILE A C 1
ATOM 1242 O O . ILE A 1 149 ? -2.496 14.994 -10.591 1.00 86.62 149 ILE A O 1
ATOM 1246 N N . LYS A 1 150 ? -1.298 15.376 -8.728 1.00 89.88 150 LYS A N 1
ATOM 1247 C CA . LYS A 1 150 ? 0.003 15.034 -9.318 1.00 89.88 150 LYS A CA 1
ATOM 1248 C C . LYS A 1 150 ? 0.019 13.595 -9.820 1.00 89.88 150 LYS A C 1
ATOM 1250 O O . LYS A 1 150 ? 0.439 13.367 -10.951 1.00 89.88 150 LYS A O 1
ATOM 1255 N N . GLN A 1 151 ? -0.470 12.640 -9.023 1.00 92.25 151 GLN A N 1
ATOM 1256 C CA . GLN A 1 151 ? -0.465 11.228 -9.408 1.00 92.25 151 GLN A CA 1
ATOM 1257 C C . GLN A 1 151 ? -1.271 10.977 -10.673 1.00 92.25 151 GLN A C 1
ATOM 1259 O O . GLN A 1 151 ? -0.892 10.115 -11.452 1.00 92.25 151 GLN A O 1
ATOM 1264 N N . HIS A 1 152 ? -2.319 11.761 -10.938 1.00 91.25 152 HIS A N 1
ATOM 1265 C CA . HIS A 1 152 ? -3.150 11.573 -12.122 1.00 91.25 152 HIS A CA 1
ATOM 126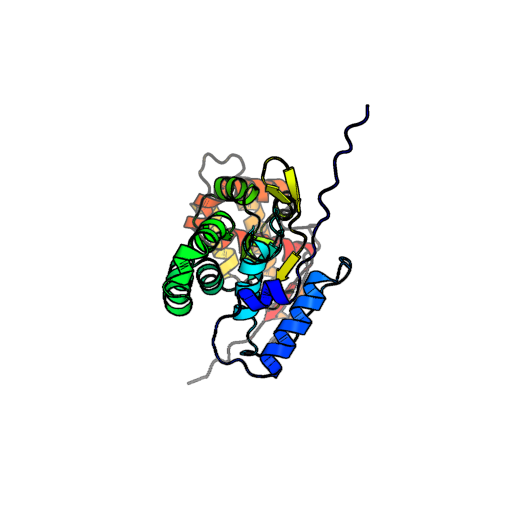6 C C . HIS A 1 152 ? -2.364 11.678 -13.439 1.00 91.25 152 HIS A C 1
ATOM 1268 O O . HIS A 1 152 ? -2.824 11.173 -14.451 1.00 91.25 152 HIS A O 1
ATOM 1274 N N . TYR A 1 153 ? -1.167 12.267 -13.441 1.00 91.06 153 TYR A N 1
ATOM 1275 C CA . TYR A 1 153 ? -0.306 12.385 -14.624 1.00 91.06 153 TYR A CA 1
ATOM 1276 C C . TYR A 1 153 ? 0.927 11.469 -14.577 1.00 91.06 153 TYR A C 1
ATOM 1278 O O . TYR A 1 153 ? 1.852 11.634 -15.368 1.00 91.06 153 TYR A O 1
ATOM 1286 N N . LYS A 1 154 ? 0.974 10.528 -13.629 1.00 92.50 154 LYS A N 1
ATOM 1287 C CA . LYS A 1 154 ? 2.141 9.680 -13.352 1.00 92.50 154 LYS A CA 1
ATOM 1288 C C . LYS A 1 154 ? 1.794 8.215 -13.616 1.00 92.50 154 LYS A C 1
ATOM 1290 O O . LYS A 1 154 ? 0.936 7.688 -12.913 1.00 92.50 154 LYS A O 1
ATOM 1295 N N . PRO A 1 155 ? 2.411 7.519 -14.583 1.00 92.62 155 PRO A N 1
ATOM 1296 C CA . PRO A 1 155 ? 2.110 6.108 -14.833 1.00 92.62 155 PRO A CA 1
ATOM 1297 C C . PRO A 1 155 ? 2.421 5.207 -13.632 1.00 92.62 155 PRO A C 1
ATOM 1299 O O . PRO A 1 155 ? 1.713 4.220 -13.434 1.00 92.62 155 PRO A O 1
ATOM 1302 N N . ILE A 1 156 ? 3.417 5.558 -12.808 1.00 94.44 156 ILE A N 1
ATOM 1303 C CA . ILE A 1 156 ? 3.847 4.748 -11.666 1.00 94.44 156 ILE A CA 1
ATOM 1304 C C . ILE A 1 156 ? 3.529 5.461 -10.354 1.00 94.44 156 ILE A C 1
ATOM 1306 O O . ILE A 1 156 ? 3.954 6.594 -10.125 1.00 94.44 156 ILE A O 1
ATOM 1310 N N . VAL A 1 157 ? 2.794 4.779 -9.478 1.00 94.75 157 VAL A N 1
ATOM 1311 C CA . VAL A 1 157 ? 2.448 5.272 -8.140 1.00 94.75 157 VAL A CA 1
ATOM 1312 C C . VAL A 1 157 ? 2.981 4.306 -7.098 1.00 94.75 157 VAL A C 1
ATOM 1314 O O . VAL A 1 157 ? 2.752 3.101 -7.182 1.00 94.75 157 VAL A O 1
ATOM 1317 N N . LEU A 1 158 ? 3.665 4.852 -6.100 1.00 93.75 158 LEU A N 1
ATOM 1318 C CA . LEU A 1 158 ? 4.196 4.113 -4.967 1.00 93.75 158 LEU A CA 1
ATOM 1319 C C . LEU A 1 158 ? 3.520 4.616 -3.687 1.00 93.75 158 LEU A C 1
ATOM 1321 O O . LEU A 1 158 ? 3.426 5.826 -3.471 1.00 93.75 158 LEU A O 1
ATOM 1325 N N . LEU A 1 159 ? 3.036 3.723 -2.829 1.00 91.56 159 LEU A N 1
ATOM 1326 C CA . LEU A 1 159 ? 2.430 4.105 -1.550 1.00 91.56 159 LEU A CA 1
ATOM 1327 C C . LEU A 1 159 ? 2.573 3.018 -0.490 1.00 91.56 159 LEU A C 1
ATOM 1329 O O . LEU A 1 159 ? 2.864 1.866 -0.800 1.00 91.56 159 LEU A O 1
ATOM 1333 N N . SER A 1 160 ? 2.342 3.387 0.771 1.00 87.44 160 SER A N 1
ATOM 1334 C CA . SER A 1 160 ? 2.351 2.402 1.845 1.00 87.44 160 SER A CA 1
ATOM 1335 C C . SER A 1 160 ? 1.070 1.571 1.892 1.00 87.44 160 SER A C 1
ATOM 1337 O O . SER A 1 160 ? -0.009 2.072 1.559 1.00 87.44 160 SER A O 1
ATOM 1339 N N . THR A 1 161 ? 1.163 0.330 2.375 1.00 84.88 161 THR A N 1
ATOM 1340 C CA . THR A 1 161 ? -0.006 -0.535 2.627 1.00 84.88 161 THR A CA 1
ATOM 1341 C C . THR A 1 161 ? -1.014 0.149 3.542 1.00 84.88 161 THR A C 1
ATOM 1343 O O . THR A 1 161 ? -2.201 0.220 3.223 1.00 84.88 161 THR A O 1
ATOM 1346 N N . GLN A 1 162 ? -0.532 0.745 4.639 1.00 78.19 162 GLN A N 1
ATOM 1347 C CA . GLN A 1 162 ? -1.370 1.504 5.566 1.00 78.19 162 GLN A CA 1
ATOM 1348 C C . GLN A 1 162 ? -2.141 2.607 4.835 1.00 78.19 162 GLN A C 1
ATOM 1350 O O . GLN A 1 162 ? -3.354 2.730 4.998 1.00 78.19 162 GLN A O 1
ATOM 1355 N N . ARG A 1 163 ? -1.461 3.391 3.988 1.00 81.19 163 ARG A N 1
ATOM 1356 C CA . ARG A 1 163 ? -2.122 4.466 3.253 1.00 81.19 163 ARG A CA 1
ATOM 1357 C C . ARG A 1 163 ? -3.146 3.921 2.269 1.00 81.19 163 ARG A C 1
ATOM 1359 O O . ARG A 1 163 ? -4.253 4.442 2.242 1.00 81.19 163 ARG A O 1
ATOM 1366 N N . TYR A 1 164 ? -2.811 2.882 1.506 1.00 87.38 164 TYR A N 1
ATOM 1367 C CA . TYR A 1 164 ? -3.712 2.267 0.527 1.00 87.38 164 TYR A CA 1
ATOM 1368 C C . TYR A 1 164 ? -5.055 1.840 1.146 1.00 87.38 164 TYR A C 1
ATOM 1370 O O . TYR A 1 164 ? -6.114 2.119 0.576 1.00 87.38 164 TYR A O 1
ATOM 1378 N N . PHE A 1 165 ? -5.022 1.226 2.334 1.00 83.00 165 PHE A N 1
ATOM 1379 C CA . PHE A 1 165 ? -6.231 0.783 3.037 1.00 83.00 165 PHE A CA 1
ATOM 1380 C C . PHE A 1 165 ? -6.974 1.904 3.776 1.00 83.00 165 PHE A C 1
ATOM 1382 O O . PHE A 1 165 ? -8.180 1.793 3.975 1.00 83.00 165 PHE A O 1
ATOM 1389 N N . MET A 1 166 ? -6.307 3.009 4.122 1.00 78.81 166 MET A N 1
ATOM 1390 C CA . MET A 1 166 ? -6.970 4.196 4.682 1.00 78.81 166 MET A CA 1
ATOM 1391 C C . MET A 1 166 ? -7.749 5.015 3.639 1.00 78.81 166 MET A C 1
ATOM 1393 O O . MET A 1 166 ? -8.587 5.836 4.013 1.00 78.81 166 MET A O 1
ATOM 1397 N N . LEU A 1 167 ? -7.481 4.835 2.341 1.00 81.56 167 LEU A N 1
ATOM 1398 C CA . LEU A 1 167 ? -8.224 5.521 1.282 1.00 81.56 167 LEU A CA 1
ATOM 1399 C C . LEU A 1 167 ? -9.625 4.932 1.126 1.00 81.56 167 LEU A C 1
ATOM 1401 O O . LEU A 1 167 ? -9.775 3.716 1.026 1.00 81.56 167 LEU A O 1
ATOM 1405 N N . GLY A 1 168 ? -10.635 5.798 1.028 1.00 79.06 168 GLY A N 1
ATOM 1406 C CA . GLY A 1 168 ? -11.984 5.389 0.633 1.00 79.06 168 GLY A CA 1
ATOM 1407 C C . GLY A 1 168 ? -12.030 4.894 -0.815 1.00 79.06 168 GLY A C 1
ATOM 1408 O O . GLY A 1 168 ? -11.201 5.290 -1.639 1.00 79.06 168 GLY A O 1
ATOM 1409 N N . ASP A 1 169 ? -13.021 4.063 -1.135 1.00 82.69 169 ASP A N 1
ATOM 1410 C CA . ASP A 1 169 ? -13.093 3.337 -2.412 1.00 82.69 169 ASP A CA 1
ATOM 1411 C C . ASP A 1 169 ? -13.049 4.267 -3.634 1.00 82.69 169 ASP A C 1
ATOM 1413 O O . ASP A 1 169 ? -12.209 4.079 -4.510 1.00 82.69 169 ASP A O 1
ATOM 1417 N N . ASN A 1 170 ? -13.822 5.359 -3.628 1.00 82.75 170 ASN A N 1
ATOM 1418 C CA . ASN A 1 170 ? -13.831 6.358 -4.712 1.00 82.75 170 ASN A CA 1
ATOM 1419 C C . ASN A 1 170 ? -12.453 6.983 -4.988 1.00 82.75 170 ASN A C 1
ATOM 1421 O O . ASN A 1 170 ? -12.160 7.411 -6.103 1.00 82.75 170 ASN A O 1
ATOM 1425 N N . ILE A 1 171 ? -11.617 7.113 -3.957 1.00 83.62 171 ILE A N 1
ATOM 1426 C CA . ILE A 1 171 ? -10.277 7.689 -4.089 1.00 83.62 171 ILE A CA 1
ATOM 1427 C C . ILE A 1 171 ? -9.297 6.612 -4.545 1.00 83.62 171 ILE A C 1
ATOM 1429 O O . ILE A 1 171 ? -8.440 6.870 -5.389 1.00 83.62 171 ILE A O 1
ATOM 1433 N N . ARG A 1 172 ? -9.450 5.391 -4.027 1.00 87.94 172 ARG A N 1
ATOM 1434 C CA . ARG A 1 172 ? -8.666 4.233 -4.451 1.00 87.94 172 ARG A CA 1
ATOM 1435 C C . ARG A 1 172 ? -8.870 3.946 -5.941 1.00 87.94 172 ARG A C 1
ATOM 1437 O O . ARG A 1 172 ? -7.892 3.696 -6.635 1.00 87.94 172 ARG A O 1
ATOM 1444 N N . GLU A 1 173 ? -10.091 4.090 -6.457 1.00 89.50 173 GLU A N 1
ATOM 1445 C CA . GLU A 1 173 ? -10.396 3.957 -7.890 1.00 89.50 173 GLU A CA 1
ATOM 1446 C C . GLU A 1 173 ? -9.569 4.904 -8.776 1.00 89.50 173 GLU A C 1
ATOM 1448 O O . GLU A 1 173 ? -9.102 4.517 -9.850 1.00 89.50 173 GLU A O 1
ATOM 1453 N N . GLN A 1 174 ? -9.297 6.125 -8.305 1.00 89.44 174 GLN A N 1
ATOM 1454 C CA . GLN A 1 174 ? -8.482 7.098 -9.043 1.00 89.44 174 GLN A CA 1
ATOM 1455 C C . GLN A 1 174 ? -7.015 6.665 -9.171 1.00 89.44 174 GLN A C 1
ATOM 1457 O O . GLN A 1 174 ? -6.342 7.077 -10.118 1.00 89.44 174 GLN A O 1
ATOM 1462 N N . LEU A 1 175 ? -6.516 5.810 -8.268 1.00 92.44 175 LEU A N 1
ATOM 1463 C CA . LEU A 1 175 ? -5.160 5.257 -8.346 1.00 92.44 175 LEU A CA 1
ATOM 1464 C C . LEU A 1 175 ? -4.996 4.247 -9.485 1.00 92.44 175 LEU A C 1
ATOM 1466 O O . LEU A 1 175 ? -3.868 3.944 -9.863 1.00 92.44 175 LEU A O 1
ATOM 1470 N N . PHE A 1 176 ? -6.078 3.756 -10.089 1.00 94.00 176 PHE A N 1
ATOM 1471 C CA . PHE A 1 176 ? -6.001 2.803 -11.200 1.00 94.00 176 PHE A CA 1
ATOM 1472 C C . PHE A 1 176 ? -6.016 3.466 -12.582 1.00 94.00 176 PHE A C 1
ATOM 1474 O O . PHE A 1 176 ? -6.039 2.771 -13.598 1.00 94.00 176 PHE A O 1
ATOM 1481 N N . SER A 1 177 ? -5.970 4.801 -12.658 1.00 94.06 177 SER A N 1
ATOM 1482 C CA . SER A 1 177 ? -5.934 5.526 -13.933 1.00 94.06 177 SER A CA 1
ATOM 1483 C C . SER A 1 177 ? -5.012 6.743 -13.920 1.00 94.06 177 SER A C 1
ATOM 1485 O O . SER A 1 177 ? -4.812 7.391 -12.891 1.00 94.06 177 SER A O 1
ATOM 1487 N N . PHE A 1 178 ? -4.455 7.058 -15.086 1.00 94.25 178 PHE A N 1
ATOM 1488 C CA . PHE A 1 178 ? -3.609 8.227 -15.300 1.00 94.25 178 PHE A CA 1
ATOM 1489 C C . PHE A 1 178 ? -3.836 8.814 -16.691 1.00 94.25 178 PHE A C 1
ATOM 1491 O O . PHE A 1 178 ? -4.256 8.115 -17.608 1.00 94.25 178 PHE A O 1
ATOM 1498 N N . THR A 1 179 ? -3.546 10.096 -16.858 1.00 91.44 179 THR A N 1
ATOM 1499 C CA . THR A 1 179 ? -3.607 10.803 -18.132 1.00 91.44 179 THR A CA 1
ATOM 1500 C C . THR A 1 179 ? -2.208 10.915 -18.723 1.00 91.44 179 THR A C 1
ATOM 1502 O O . THR A 1 179 ? -1.292 11.427 -18.083 1.00 91.44 179 THR A O 1
ATOM 1505 N N . TYR A 1 180 ? -2.055 10.467 -19.965 1.00 88.31 180 TYR A N 1
ATOM 1506 C CA . TYR A 1 180 ? -0.816 10.534 -20.730 1.00 88.31 180 TYR A CA 1
ATOM 1507 C C . TYR A 1 180 ? -1.116 11.032 -22.143 1.00 88.31 180 TYR A C 1
ATOM 1509 O O . TYR A 1 180 ? -1.964 10.474 -22.837 1.00 88.31 180 TYR A O 1
ATOM 1517 N N . ASN A 1 181 ? -0.454 12.113 -22.562 1.00 84.75 181 ASN A N 1
ATOM 1518 C CA . ASN A 1 181 ? -0.685 12.774 -23.855 1.00 84.75 181 ASN A CA 1
ATOM 1519 C C . ASN A 1 181 ? -2.174 13.068 -24.151 1.00 84.75 181 ASN A C 1
ATOM 1521 O O . ASN A 1 181 ? -2.627 12.952 -25.288 1.00 84.75 181 ASN A O 1
ATOM 1525 N N . GLY A 1 182 ? -2.940 13.441 -23.117 1.00 84.38 182 GLY A N 1
ATOM 1526 C CA . GLY A 1 182 ? -4.371 13.760 -23.215 1.00 84.38 182 GLY A CA 1
ATOM 1527 C C . GLY A 1 182 ? -5.312 12.549 -23.254 1.00 84.38 182 GLY A C 1
ATOM 1528 O O . GLY A 1 182 ? -6.525 12.736 -23.283 1.00 84.38 182 GLY A O 1
ATOM 1529 N N . GLU A 1 183 ? -4.785 11.322 -23.224 1.00 88.75 183 GLU A N 1
ATOM 1530 C CA . GLU A 1 183 ? -5.572 10.091 -23.135 1.00 88.75 183 GLU A CA 1
ATOM 1531 C C . GLU A 1 183 ? -5.520 9.501 -21.722 1.00 88.75 183 GLU A C 1
ATOM 1533 O O . GLU A 1 183 ? -4.463 9.458 -21.091 1.00 88.75 183 GLU A O 1
ATOM 1538 N N . THR A 1 184 ? -6.651 8.989 -21.236 1.00 91.25 184 THR A N 1
ATOM 1539 C CA . THR A 1 184 ? -6.704 8.245 -19.972 1.00 91.25 184 THR A CA 1
ATOM 1540 C C . THR A 1 184 ? -6.298 6.789 -20.194 1.00 91.25 184 THR A C 1
ATOM 1542 O O . THR A 1 184 ? -6.931 6.056 -20.955 1.00 91.25 184 THR A O 1
ATOM 1545 N N . LEU A 1 185 ? -5.251 6.362 -19.496 1.00 91.38 185 LEU A N 1
ATOM 1546 C CA . LEU A 1 185 ? -4.719 5.005 -19.454 1.00 91.38 185 LEU A CA 1
ATOM 1547 C C . LEU A 1 185 ? -4.936 4.387 -18.065 1.00 91.38 185 LEU A C 1
ATOM 1549 O O . LEU A 1 185 ? -5.232 5.083 -17.092 1.00 91.38 185 LEU A O 1
ATOM 1553 N N . LYS A 1 186 ? -4.804 3.060 -17.974 1.00 92.44 186 LYS A N 1
ATOM 1554 C CA . LYS A 1 186 ? -4.985 2.304 -16.727 1.00 92.44 186 LYS A CA 1
ATOM 1555 C C . LYS A 1 186 ? -3.649 1.909 -16.109 1.00 92.44 186 LYS A C 1
ATOM 1557 O O . LYS A 1 186 ? -2.721 1.550 -16.830 1.00 92.44 186 LYS A O 1
ATOM 1562 N N . ARG A 1 187 ? -3.598 1.901 -14.777 1.00 93.19 187 ARG A N 1
ATOM 1563 C CA . ARG A 1 187 ? -2.612 1.136 -14.006 1.00 93.19 187 ARG A CA 1
ATOM 1564 C C . ARG A 1 187 ? -3.199 -0.245 -13.759 1.00 93.19 187 ARG A C 1
ATOM 1566 O O . ARG A 1 187 ? -3.947 -0.445 -12.810 1.00 93.19 187 ARG A O 1
ATOM 1573 N N . ASP A 1 188 ? -2.951 -1.144 -14.701 1.00 90.00 188 ASP A N 1
ATOM 1574 C CA . ASP A 1 188 ? -3.498 -2.505 -14.729 1.00 90.00 188 ASP A CA 1
ATOM 1575 C C . ASP A 1 188 ? -2.556 -3.538 -14.079 1.00 90.00 188 ASP A C 1
ATOM 1577 O O . ASP A 1 188 ? -2.896 -4.718 -14.024 1.00 90.00 188 ASP A O 1
ATOM 1581 N N . ILE A 1 189 ? -1.414 -3.094 -13.538 1.00 92.69 189 ILE A N 1
ATOM 1582 C CA . ILE A 1 189 ? -0.492 -3.904 -12.739 1.00 92.69 189 ILE A CA 1
ATOM 1583 C C . ILE A 1 189 ? -0.433 -3.341 -11.318 1.00 92.69 189 ILE A C 1
ATOM 1585 O O . ILE A 1 189 ? -0.130 -2.162 -11.119 1.00 92.69 189 ILE A O 1
ATOM 1589 N N . VAL A 1 190 ? -0.702 -4.196 -10.332 1.00 93.19 190 VAL A N 1
ATOM 1590 C CA . VAL A 1 190 ? -0.661 -3.861 -8.904 1.00 93.19 190 VAL A CA 1
ATOM 1591 C C . VAL A 1 190 ? 0.247 -4.856 -8.200 1.00 93.19 190 VAL A C 1
ATOM 1593 O O . VAL A 1 190 ? -0.004 -6.059 -8.240 1.00 93.19 190 VAL A O 1
ATOM 1596 N N . ILE A 1 191 ? 1.298 -4.360 -7.555 1.00 92.88 191 ILE A N 1
ATOM 1597 C CA . ILE A 1 191 ? 2.269 -5.174 -6.826 1.00 92.88 191 ILE A CA 1
ATOM 1598 C C . ILE A 1 191 ? 2.174 -4.825 -5.346 1.00 92.88 191 ILE A C 1
ATOM 1600 O O . ILE A 1 191 ? 2.418 -3.684 -4.961 1.00 92.88 191 ILE A O 1
ATOM 1604 N N . PHE A 1 192 ? 1.862 -5.823 -4.522 1.00 90.88 192 PHE A N 1
ATOM 1605 C CA . PHE A 1 192 ? 2.084 -5.761 -3.081 1.00 90.88 192 PHE A CA 1
ATOM 1606 C C . PHE A 1 192 ? 3.454 -6.365 -2.789 1.00 90.88 192 PHE A C 1
ATOM 1608 O O . PHE A 1 192 ? 3.684 -7.562 -2.972 1.00 90.88 192 PHE A O 1
ATOM 1615 N N . ASP A 1 193 ? 4.383 -5.506 -2.403 1.00 87.69 193 ASP A N 1
ATOM 1616 C CA . ASP A 1 193 ? 5.708 -5.885 -1.961 1.00 87.69 193 ASP A CA 1
ATOM 1617 C C . ASP A 1 193 ? 5.666 -6.140 -0.456 1.00 87.69 193 ASP A C 1
ATOM 1619 O O . ASP A 1 193 ? 5.524 -5.206 0.331 1.00 87.69 193 ASP A O 1
ATOM 1623 N N . GLU A 1 194 ? 5.810 -7.421 -0.107 1.00 76.81 194 GLU A N 1
ATOM 1624 C CA . GLU A 1 194 ? 5.491 -8.018 1.198 1.00 76.81 194 GLU A CA 1
ATOM 1625 C C . GLU A 1 194 ? 3.998 -8.349 1.344 1.00 76.81 194 GLU A C 1
ATOM 1627 O O . GLU A 1 194 ? 3.135 -7.804 0.656 1.00 76.81 194 GLU A O 1
ATOM 1632 N N . SER A 1 195 ? 3.691 -9.360 2.164 1.00 69.81 195 SER A N 1
ATOM 1633 C CA . SER A 1 195 ? 2.311 -9.815 2.316 1.00 69.81 195 SER A CA 1
ATOM 1634 C C . SER A 1 195 ? 1.494 -8.694 2.955 1.00 69.81 195 SER A C 1
ATOM 1636 O O . SER A 1 195 ? 1.839 -8.306 4.076 1.00 69.81 195 SER A O 1
ATOM 1638 N N . PRO A 1 196 ? 0.408 -8.211 2.322 1.00 62.22 196 PRO A N 1
ATOM 1639 C CA . PRO A 1 196 ? -0.470 -7.269 2.990 1.00 62.22 196 PRO A CA 1
ATOM 1640 C C . PRO A 1 196 ? -0.955 -7.915 4.287 1.00 62.22 196 PRO A C 1
ATOM 1642 O O . PRO A 1 196 ? -1.336 -9.090 4.307 1.00 62.22 196 PRO A O 1
ATOM 1645 N N . GLN A 1 197 ? -0.897 -7.169 5.387 1.00 57.91 197 GLN A N 1
ATOM 1646 C CA . GLN A 1 197 ? -1.422 -7.650 6.657 1.00 57.91 197 GLN A CA 1
ATOM 1647 C C . GLN A 1 197 ? -2.945 -7.763 6.531 1.00 57.91 197 GLN A C 1
ATOM 1649 O O . GLN A 1 197 ? -3.671 -6.786 6.680 1.00 57.91 197 GLN A O 1
ATOM 1654 N N . PHE A 1 198 ? -3.432 -8.966 6.218 1.00 54.50 198 PHE A N 1
ATOM 1655 C CA . PHE A 1 198 ? -4.867 -9.259 6.114 1.00 54.50 198 PHE A CA 1
ATOM 1656 C C . PHE A 1 198 ? -5.590 -9.156 7.463 1.00 54.50 198 PHE A C 1
ATOM 1658 O O . PHE A 1 198 ? -6.815 -9.085 7.512 1.00 54.50 198 PHE A O 1
ATOM 1665 N N . SER A 1 199 ? -4.831 -9.156 8.556 1.00 55.69 199 SER A N 1
ATOM 1666 C CA . SER A 1 199 ? -5.325 -8.948 9.907 1.00 55.69 199 SER A CA 1
ATOM 1667 C C . SER A 1 199 ? -4.267 -8.215 10.718 1.00 55.69 199 SER A C 1
ATOM 1669 O O . SER A 1 199 ? -3.129 -8.681 10.807 1.00 55.69 199 SER A O 1
ATOM 1671 N N . GLU A 1 200 ? -4.650 -7.108 11.341 1.00 63.12 200 GLU A N 1
ATOM 1672 C CA . GLU A 1 200 ? -3.851 -6.448 12.367 1.00 63.12 200 GLU A CA 1
ATOM 1673 C C . GLU A 1 200 ? -4.437 -6.811 13.735 1.00 63.12 200 GLU A C 1
ATOM 1675 O O . GLU A 1 200 ? -5.629 -6.621 13.982 1.00 63.12 200 GLU A O 1
ATOM 1680 N N . THR A 1 201 ? -3.608 -7.329 14.640 1.00 68.12 201 THR A N 1
ATOM 1681 C CA . THR A 1 201 ? -4.007 -7.462 16.044 1.00 68.12 201 THR A CA 1
ATOM 1682 C C . THR A 1 201 ? -3.808 -6.112 16.717 1.00 68.12 201 THR A C 1
ATOM 1684 O O . THR A 1 201 ? -2.686 -5.754 17.074 1.00 68.12 201 THR A O 1
ATOM 1687 N N . VAL A 1 202 ? -4.893 -5.360 16.892 1.00 74.44 202 VAL A N 1
ATOM 1688 C CA . VAL A 1 202 ? -4.880 -4.103 17.647 1.00 74.44 202 VAL A CA 1
ATOM 1689 C C . VAL A 1 202 ? -5.321 -4.374 19.082 1.00 74.44 202 VAL A C 1
ATOM 1691 O O . VAL A 1 202 ? -6.405 -4.904 19.319 1.00 74.44 202 VAL A O 1
ATOM 1694 N N . THR A 1 203 ? -4.482 -3.997 20.044 1.00 81.62 203 THR A N 1
ATOM 1695 C CA . THR A 1 203 ? -4.821 -4.054 21.469 1.00 81.62 203 THR A CA 1
ATOM 1696 C C . THR A 1 203 ? -5.386 -2.707 21.899 1.00 81.62 203 THR A C 1
ATOM 1698 O O . THR A 1 203 ? -4.710 -1.691 21.758 1.00 81.62 203 THR A O 1
ATOM 1701 N N . ILE A 1 204 ? -6.604 -2.715 22.441 1.00 85.50 204 ILE A N 1
ATOM 1702 C CA . ILE A 1 204 ? -7.227 -1.565 23.100 1.00 85.50 204 ILE A CA 1
ATOM 1703 C C . ILE A 1 204 ? -7.343 -1.885 24.588 1.00 85.50 204 ILE A C 1
ATOM 1705 O O . ILE A 1 204 ? -7.952 -2.891 24.956 1.00 85.50 204 ILE A O 1
ATOM 1709 N N . ASP A 1 205 ? -6.769 -1.035 25.435 1.00 87.12 205 ASP A N 1
ATOM 1710 C CA . ASP A 1 205 ? -6.854 -1.145 26.889 1.00 87.12 205 ASP A CA 1
ATOM 1711 C C . ASP A 1 205 ? -7.494 0.100 27.537 1.00 87.12 205 ASP A C 1
ATOM 1713 O O . ASP A 1 205 ? -7.948 1.035 26.871 1.00 87.12 205 ASP A O 1
ATOM 1717 N N . SER A 1 206 ? -7.556 0.116 28.871 1.00 88.25 206 SER A N 1
ATOM 1718 C CA . SER A 1 206 ? -8.130 1.229 29.632 1.00 88.25 206 SER A CA 1
ATOM 1719 C C . SER A 1 206 ? -7.399 2.565 29.431 1.00 88.25 206 SER A C 1
ATOM 1721 O O . SER A 1 206 ? -8.019 3.623 29.574 1.00 88.25 206 SER A O 1
ATOM 1723 N N . ASP A 1 207 ? -6.096 2.544 29.123 1.00 90.88 207 ASP A N 1
ATOM 1724 C CA . ASP A 1 207 ? -5.310 3.752 28.850 1.00 90.88 207 ASP A CA 1
ATOM 1725 C C . ASP A 1 207 ? -5.701 4.338 27.490 1.00 90.88 207 ASP A C 1
ATOM 1727 O O . ASP A 1 207 ? -5.998 5.532 27.421 1.00 90.88 207 ASP A O 1
ATOM 1731 N N . ASN A 1 208 ? -5.830 3.508 26.442 1.00 93.06 208 ASN A N 1
ATOM 1732 C CA . ASN A 1 208 ? -6.354 3.954 25.141 1.00 93.06 208 ASN A CA 1
ATOM 1733 C C . ASN A 1 208 ? -7.697 4.678 25.313 1.00 93.06 208 ASN A C 1
ATOM 1735 O O . ASN A 1 208 ? -7.866 5.822 24.881 1.00 93.06 208 ASN A O 1
ATOM 1739 N N . LEU A 1 209 ? -8.634 4.036 26.016 1.00 93.75 209 LEU A N 1
ATOM 1740 C CA . LEU A 1 209 ? -9.975 4.576 26.220 1.00 93.75 209 LEU A CA 1
ATOM 1741 C C . LEU A 1 209 ? -9.970 5.927 26.951 1.00 93.75 209 LEU A C 1
ATOM 1743 O O . LEU A 1 209 ? -10.729 6.835 26.594 1.00 93.75 209 LEU A O 1
ATOM 1747 N N . SER A 1 210 ? -9.109 6.061 27.960 1.00 94.38 210 SER A N 1
ATOM 1748 C CA . SER A 1 210 ? -8.971 7.281 28.763 1.00 94.38 210 SER A CA 1
ATOM 1749 C C . SER A 1 210 ? -8.291 8.410 27.983 1.00 94.38 210 SER A C 1
ATOM 1751 O O . SER A 1 210 ? -8.678 9.573 28.107 1.00 94.38 210 SER A O 1
ATOM 1753 N N . ARG A 1 211 ? -7.306 8.088 27.135 1.00 94.94 211 ARG A N 1
ATOM 1754 C CA . ARG A 1 211 ? -6.625 9.066 26.273 1.00 94.94 211 ARG A CA 1
ATOM 1755 C C . ARG A 1 211 ? -7.546 9.642 25.211 1.00 94.94 211 ARG A C 1
ATOM 1757 O O . ARG A 1 211 ? -7.495 10.848 24.980 1.00 94.94 211 ARG A O 1
ATOM 1764 N N . ILE A 1 212 ? -8.403 8.818 24.608 1.00 95.19 212 ILE A N 1
ATOM 1765 C CA . ILE A 1 212 ? -9.421 9.299 23.669 1.00 95.19 212 ILE A CA 1
ATOM 1766 C C . ILE A 1 212 ? -10.362 10.272 24.383 1.00 95.19 212 ILE A C 1
ATOM 1768 O O . ILE A 1 212 ? -10.540 11.382 23.896 1.00 95.19 212 ILE A O 1
ATOM 1772 N N . GLU A 1 213 ? -10.898 9.920 25.559 1.00 95.88 213 GLU A N 1
ATOM 1773 C CA . GLU A 1 213 ? -11.772 10.826 26.321 1.00 95.88 213 GLU A CA 1
ATOM 1774 C C . GLU A 1 213 ? -11.084 12.174 26.582 1.00 95.88 213 GLU A C 1
ATOM 1776 O O . GLU A 1 213 ? -11.636 13.234 26.283 1.00 95.88 213 GLU A O 1
ATOM 1781 N N . ALA A 1 214 ? -9.847 12.140 27.084 1.00 94.12 214 ALA A N 1
ATOM 1782 C CA . ALA A 1 214 ? -9.068 13.342 27.350 1.00 94.12 214 ALA A CA 1
ATOM 1783 C C . ALA A 1 214 ? -8.826 14.173 26.078 1.00 94.12 214 ALA A C 1
ATOM 1785 O O . ALA A 1 214 ? -8.880 15.404 26.132 1.00 94.12 214 ALA A O 1
ATOM 1786 N N . ALA A 1 215 ? -8.583 13.519 24.940 1.00 93.50 215 ALA A N 1
ATOM 1787 C CA . ALA A 1 215 ? -8.419 14.179 23.654 1.00 93.50 215 ALA A CA 1
ATOM 1788 C C . ALA A 1 215 ? -9.720 14.829 23.169 1.00 93.50 215 ALA A C 1
ATOM 1790 O O . ALA A 1 215 ? -9.662 15.941 22.654 1.00 93.50 215 ALA A O 1
ATOM 1791 N N . LEU A 1 216 ? -10.887 14.219 23.395 1.00 94.81 216 LEU A N 1
ATOM 1792 C CA . LEU A 1 216 ? -12.177 14.843 23.078 1.00 94.81 216 LEU A CA 1
ATOM 1793 C C . LEU A 1 216 ? -12.416 16.100 23.921 1.00 94.81 216 LEU A C 1
ATOM 1795 O O . LEU A 1 216 ? -12.805 17.133 23.382 1.00 94.81 216 LEU A O 1
ATOM 1799 N N . TYR A 1 217 ? -12.123 16.047 25.224 1.00 93.38 217 TYR A N 1
ATOM 1800 C CA . TYR A 1 217 ? -12.269 17.210 26.106 1.00 93.38 217 TYR A CA 1
ATOM 1801 C C . TYR A 1 217 ? -11.327 18.364 25.740 1.00 93.38 217 TYR A C 1
ATOM 1803 O O . TYR A 1 217 ? -11.744 19.521 25.775 1.00 93.38 217 TYR A O 1
ATOM 1811 N N . LYS A 1 218 ? -10.064 18.063 25.412 1.00 92.44 218 LYS A N 1
ATOM 1812 C CA . LYS A 1 218 ? -9.023 19.075 25.154 1.00 92.44 218 LYS A CA 1
ATOM 1813 C C . LYS A 1 218 ? -8.941 19.529 23.698 1.00 92.44 218 LYS A C 1
ATOM 1815 O O . LYS A 1 218 ? -8.471 20.629 23.434 1.00 92.44 218 LYS A O 1
ATOM 1820 N N . GLY A 1 219 ? -9.313 18.663 22.760 1.00 86.81 219 GLY A N 1
ATOM 1821 C CA . GLY A 1 219 ? -9.143 18.880 21.326 1.00 86.81 219 GLY A CA 1
ATOM 1822 C C . GLY A 1 219 ? -10.377 19.458 20.636 1.00 86.81 219 GLY A C 1
ATOM 1823 O O . GLY A 1 219 ? -10.224 20.104 19.601 1.00 86.81 219 GLY A O 1
ATOM 1824 N N . LEU A 1 220 ? -11.580 19.285 21.192 1.00 91.94 220 LEU A N 1
ATOM 1825 C CA . LEU A 1 220 ? -12.788 19.923 20.662 1.00 91.94 220 LEU A CA 1
ATOM 1826 C C . LEU A 1 220 ? -12.955 21.330 21.249 1.00 91.94 220 LEU A C 1
ATOM 1828 O O . LEU A 1 220 ? -13.077 21.490 22.466 1.00 91.94 220 LEU A O 1
ATOM 1832 N N . SER A 1 221 ? -13.003 22.340 20.378 1.00 86.25 221 SER A N 1
ATOM 1833 C CA . SER A 1 221 ? -13.326 23.723 20.760 1.00 86.25 221 SER A CA 1
ATOM 1834 C C . SER A 1 221 ? -14.746 23.822 21.329 1.00 86.25 221 SER A C 1
ATOM 1836 O O . SER A 1 221 ? -15.624 23.051 20.945 1.00 86.25 221 SER A O 1
ATOM 1838 N N . ASP A 1 222 ? -14.992 24.787 22.216 1.00 87.44 222 ASP A N 1
ATOM 1839 C CA . ASP A 1 222 ? -16.333 25.064 22.759 1.00 87.44 222 ASP A CA 1
ATOM 1840 C C . ASP A 1 222 ? -17.317 25.575 21.691 1.00 87.44 222 ASP A C 1
ATOM 1842 O O . ASP A 1 222 ? -18.527 25.522 21.882 1.00 87.44 222 ASP A O 1
ATOM 1846 N N . GLU A 1 223 ? -16.809 26.010 20.536 1.00 86.00 223 GLU A N 1
ATOM 1847 C CA . GLU A 1 223 ? -17.615 26.413 19.376 1.00 86.00 223 GLU A CA 1
ATOM 1848 C C . GLU A 1 223 ? -18.176 25.216 18.586 1.00 86.00 223 GLU A C 1
ATOM 1850 O O . GLU A 1 223 ? -19.053 25.381 17.734 1.00 86.00 223 GLU A O 1
ATOM 1855 N N . VAL A 1 224 ? -17.692 23.996 18.852 1.00 89.12 224 VAL A N 1
ATOM 1856 C CA . VAL A 1 224 ? -18.188 22.782 18.194 1.00 89.12 224 VAL A CA 1
ATOM 1857 C C . VAL A 1 224 ? -19.576 22.451 18.741 1.00 89.12 224 VAL A C 1
ATOM 1859 O O . VAL A 1 224 ? -19.721 21.937 19.849 1.00 89.12 224 VAL A O 1
ATOM 1862 N N . LYS A 1 225 ? -20.603 22.709 17.926 1.00 88.06 225 LYS A N 1
ATOM 1863 C CA . LYS A 1 225 ? -22.026 22.568 18.276 1.00 88.06 225 LYS A CA 1
ATOM 1864 C C . LYS A 1 225 ? -22.385 21.225 18.925 1.00 88.06 225 LYS A C 1
ATOM 1866 O O . LYS A 1 225 ? -23.144 21.194 19.887 1.00 88.06 225 LYS A O 1
ATOM 1871 N N . ASP A 1 226 ? -21.828 20.130 18.415 1.00 91.31 226 ASP A N 1
ATOM 1872 C CA . ASP A 1 226 ? -22.163 18.764 18.839 1.00 91.31 226 ASP A CA 1
ATOM 1873 C C . ASP A 1 226 ? -21.136 18.161 19.822 1.00 91.31 226 ASP A C 1
ATOM 1875 O O . ASP A 1 226 ? -21.140 16.957 20.087 1.00 91.31 226 ASP A O 1
ATOM 1879 N N . LYS A 1 227 ? -20.262 18.991 20.411 1.00 91.94 227 LYS A N 1
ATOM 1880 C CA . LYS A 1 227 ? -19.226 18.564 21.369 1.00 91.94 227 LYS A CA 1
ATOM 1881 C C . LYS A 1 227 ? -19.801 17.804 22.562 1.00 91.94 227 LYS A C 1
ATOM 1883 O O . LYS A 1 227 ? -19.290 16.743 22.921 1.00 91.94 227 LYS A O 1
ATOM 1888 N N . GLU A 1 228 ? -20.860 18.332 23.175 1.00 92.19 228 GLU A N 1
ATOM 1889 C CA . GLU A 1 228 ? -21.485 17.710 24.348 1.00 92.19 228 GLU A CA 1
ATOM 1890 C C . GLU A 1 228 ? -22.041 16.321 24.032 1.00 92.19 228 GLU A C 1
ATOM 1892 O O . GLU A 1 228 ? -21.900 15.403 24.840 1.00 92.19 228 GLU A O 1
ATOM 1897 N N . PHE A 1 229 ? -22.637 16.160 22.846 1.00 93.62 229 PHE A N 1
ATOM 1898 C CA . PHE A 1 229 ? -23.115 14.868 22.369 1.00 93.62 229 PHE A CA 1
ATOM 1899 C C . PHE A 1 229 ? -21.948 13.884 22.246 1.00 93.62 229 PHE A C 1
ATOM 1901 O O . PHE A 1 229 ? -21.964 12.838 22.891 1.00 93.62 229 PHE A O 1
ATOM 1908 N N . VAL A 1 230 ? -20.901 14.247 21.500 1.00 92.88 230 VAL A N 1
ATOM 1909 C CA . VAL A 1 230 ? -19.734 13.384 21.254 1.00 92.88 230 VAL A CA 1
ATOM 1910 C C . VAL A 1 230 ? -19.083 12.917 22.553 1.00 92.88 230 VAL A C 1
ATOM 1912 O O . VAL A 1 230 ? -18.845 11.723 22.735 1.00 92.88 230 VAL A O 1
ATOM 1915 N N . ILE A 1 231 ? -18.830 13.844 23.477 1.00 93.94 231 ILE A N 1
ATOM 1916 C CA . ILE A 1 231 ? -18.184 13.538 24.756 1.00 93.94 231 ILE A CA 1
ATOM 1917 C C . ILE A 1 231 ? -19.070 12.630 25.611 1.00 93.94 231 ILE A C 1
ATOM 1919 O O . ILE A 1 231 ? -18.585 11.639 26.160 1.00 93.94 231 ILE A O 1
ATOM 1923 N N . ARG A 1 232 ? -20.367 12.943 25.728 1.00 94.56 232 ARG A N 1
ATOM 1924 C CA . ARG A 1 232 ? -21.297 12.165 26.554 1.00 94.56 232 ARG A CA 1
ATOM 1925 C C . ARG A 1 232 ? -21.457 10.743 26.030 1.00 94.56 232 ARG A C 1
ATOM 1927 O O . ARG A 1 232 ? -21.374 9.801 26.815 1.00 94.56 232 ARG A O 1
ATOM 1934 N N . GLU A 1 233 ? -21.680 10.586 24.728 1.00 93.50 233 GLU A N 1
ATOM 1935 C CA . GLU A 1 233 ? -21.904 9.269 24.135 1.00 93.50 233 GLU A CA 1
ATOM 1936 C C . GLU A 1 233 ? -20.631 8.417 24.166 1.00 93.50 233 GLU A C 1
ATOM 1938 O O . GLU A 1 233 ? -20.693 7.239 24.526 1.00 93.50 233 GLU A O 1
ATOM 1943 N N . TYR A 1 234 ? -19.464 9.015 23.887 1.00 94.06 234 TYR A N 1
ATOM 1944 C CA . TYR A 1 234 ? -18.186 8.317 24.021 1.00 94.06 234 TYR A CA 1
ATOM 1945 C C . TYR A 1 234 ? -17.940 7.870 25.464 1.00 94.06 234 TYR A C 1
ATOM 1947 O O . TYR A 1 234 ? -17.596 6.713 25.699 1.00 94.06 234 TYR A O 1
ATOM 1955 N N . LYS A 1 235 ? -18.165 8.751 26.446 1.00 94.31 235 LYS A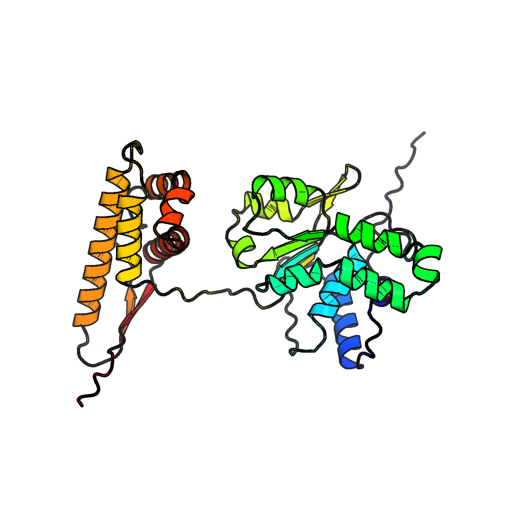 N 1
ATOM 1956 C CA . LYS A 1 235 ? -18.012 8.412 27.864 1.00 94.31 235 LYS A CA 1
ATOM 1957 C C . LYS A 1 235 ? -18.934 7.266 28.268 1.00 94.31 235 LYS A C 1
ATOM 1959 O O . LYS A 1 235 ? -18.478 6.304 28.877 1.00 94.31 235 LYS A O 1
ATOM 1964 N N . ALA A 1 236 ? -20.204 7.325 27.870 1.00 91.81 236 ALA A N 1
ATOM 1965 C CA . ALA A 1 236 ? -21.151 6.254 28.141 1.00 91.81 236 ALA A CA 1
ATOM 1966 C C . ALA A 1 236 ? -20.705 4.925 27.508 1.00 91.81 236 ALA A C 1
ATOM 1968 O O . ALA A 1 236 ? -20.892 3.873 28.112 1.00 91.81 236 ALA A O 1
ATOM 1969 N N . PHE A 1 237 ? -20.133 4.944 26.301 1.00 91.25 237 PHE A N 1
ATOM 1970 C CA . PHE A 1 237 ? -19.571 3.750 25.667 1.00 91.25 237 PHE A CA 1
ATOM 1971 C C . PHE A 1 237 ? -18.336 3.222 26.404 1.00 91.25 237 PHE A C 1
ATOM 1973 O O . PHE A 1 237 ? -18.272 2.031 26.705 1.00 91.25 237 PHE A O 1
ATOM 1980 N N . LYS A 1 238 ? -17.396 4.105 26.750 1.00 92.62 238 LYS A N 1
ATOM 1981 C CA . LYS A 1 238 ? -16.200 3.772 27.525 1.00 92.62 238 LYS A CA 1
ATOM 1982 C C . LYS A 1 238 ? -16.561 3.100 28.845 1.00 92.62 238 LYS A C 1
ATOM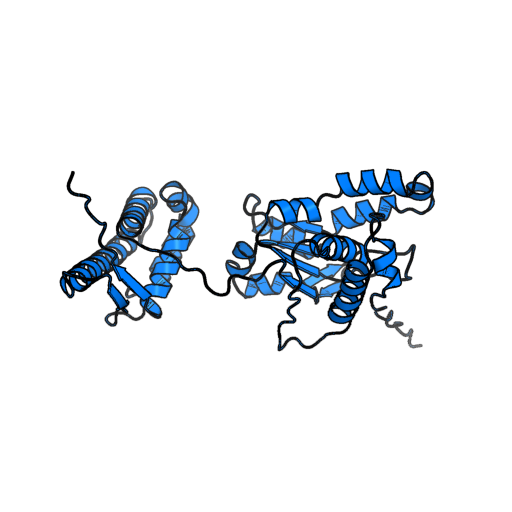 1984 O O . LYS A 1 238 ? -16.037 2.030 29.135 1.00 92.62 238 LYS A O 1
ATOM 1989 N N . ASP A 1 239 ? -17.438 3.719 29.632 1.00 91.19 239 ASP A N 1
ATOM 1990 C CA . ASP A 1 239 ? -17.797 3.228 30.965 1.00 91.19 239 ASP A CA 1
ATOM 1991 C C . ASP A 1 239 ? -18.427 1.829 30.871 1.00 91.19 239 ASP A C 1
ATOM 1993 O O . ASP A 1 239 ? -18.076 0.936 31.639 1.00 91.19 239 ASP A O 1
ATOM 1997 N N . ARG A 1 240 ? -19.265 1.594 29.851 1.00 87.50 240 ARG A N 1
ATOM 1998 C CA . ARG A 1 240 ? -19.825 0.267 29.553 1.00 87.50 240 ARG A CA 1
ATOM 1999 C C . ARG A 1 240 ? -18.757 -0.759 29.184 1.00 87.50 240 ARG A C 1
ATOM 2001 O O . ARG A 1 240 ? -18.862 -1.911 29.597 1.00 87.50 240 ARG A O 1
ATOM 2008 N N . LEU A 1 241 ? -17.778 -0.377 28.366 1.00 87.56 241 LEU A N 1
ATOM 2009 C CA . LEU A 1 241 ? -16.709 -1.280 27.950 1.00 87.56 241 LEU A CA 1
ATOM 2010 C C . LEU A 1 241 ? -15.816 -1.645 29.141 1.00 87.56 241 LEU A C 1
ATOM 2012 O O . LEU A 1 241 ? -15.530 -2.821 29.333 1.00 87.56 241 LEU A O 1
ATOM 2016 N N . LEU A 1 242 ? -15.458 -0.670 29.981 1.00 88.81 242 LEU A N 1
ATOM 2017 C CA . LEU A 1 242 ? -14.686 -0.890 31.207 1.00 88.81 242 LEU A CA 1
ATOM 2018 C C . LEU A 1 242 ? -15.428 -1.782 32.208 1.00 88.81 242 LEU A C 1
ATOM 2020 O O . LEU A 1 242 ? -14.842 -2.726 32.726 1.00 88.81 242 LEU A O 1
ATOM 2024 N N . GLU A 1 243 ? -16.724 -1.551 32.426 1.00 87.19 243 GLU A N 1
ATOM 2025 C CA . GLU A 1 243 ? -17.545 -2.410 33.288 1.00 87.19 243 GLU A CA 1
ATOM 2026 C C . GLU A 1 243 ? -17.556 -3.860 32.784 1.00 87.19 243 GLU A C 1
ATOM 2028 O O . GLU A 1 243 ? -17.405 -4.799 33.564 1.00 87.19 243 GLU A O 1
ATOM 2033 N N . GLN A 1 244 ? -17.656 -4.056 31.467 1.00 81.56 244 GLN A N 1
ATOM 2034 C CA . GLN A 1 244 ? -17.564 -5.384 30.866 1.00 81.56 244 GLN A CA 1
ATOM 2035 C C . GLN A 1 244 ? -16.173 -6.002 31.038 1.00 81.56 244 GLN A C 1
ATOM 2037 O O . GLN A 1 244 ? -16.083 -7.187 31.350 1.00 81.56 244 GLN A O 1
ATOM 2042 N N . MET A 1 245 ? -15.095 -5.230 30.883 1.00 82.31 245 MET A N 1
ATOM 2043 C CA . MET A 1 245 ? -13.737 -5.711 31.158 1.00 82.31 245 MET A CA 1
ATOM 2044 C C . MET A 1 245 ? -13.622 -6.190 32.615 1.00 82.31 245 MET A C 1
ATOM 2046 O O . MET A 1 245 ? -13.219 -7.330 32.848 1.00 82.31 245 MET A O 1
ATOM 2050 N N . ASP A 1 246 ? -14.090 -5.390 33.577 1.00 83.19 246 ASP A N 1
ATOM 2051 C CA . ASP A 1 246 ? -14.086 -5.723 35.007 1.00 83.19 246 ASP A CA 1
ATOM 2052 C C . ASP A 1 246 ? -14.930 -6.968 35.330 1.00 83.19 246 ASP A C 1
ATOM 2054 O O . ASP A 1 246 ? -14.535 -7.814 36.138 1.00 83.19 246 ASP A O 1
ATOM 2058 N N . GLU A 1 247 ? -16.115 -7.102 34.727 1.00 81.50 247 GLU A N 1
ATOM 2059 C CA . GLU A 1 247 ? -16.964 -8.288 34.874 1.00 81.50 247 GLU A CA 1
ATOM 2060 C C . GLU A 1 247 ? -16.265 -9.545 34.354 1.00 81.50 247 GLU A C 1
ATOM 2062 O O . GLU A 1 247 ? -16.258 -10.577 35.032 1.00 81.50 247 GLU A O 1
ATOM 2067 N N . LYS A 1 248 ? -15.650 -9.472 33.167 1.00 77.12 248 LYS A N 1
ATOM 2068 C CA . LYS A 1 248 ? -14.956 -10.615 32.561 1.00 77.12 248 LYS A CA 1
ATOM 2069 C C . LYS A 1 248 ? -13.709 -11.012 33.346 1.00 77.12 248 LYS A C 1
ATOM 2071 O O . LYS A 1 248 ? -13.463 -12.209 33.488 1.00 77.12 248 LYS A O 1
ATOM 2076 N N . GLU A 1 249 ? -12.980 -10.060 33.921 1.00 74.75 249 GLU A N 1
ATOM 2077 C CA . GLU A 1 249 ? -11.861 -10.350 34.827 1.00 74.75 249 GLU A CA 1
ATOM 2078 C C . GLU A 1 249 ? -12.303 -11.079 36.104 1.00 74.75 249 GLU A C 1
ATOM 2080 O O . GLU A 1 249 ? -11.607 -11.976 36.589 1.00 74.75 249 GLU A O 1
ATOM 2085 N N . LYS A 1 250 ? -13.481 -10.744 36.646 1.00 75.75 250 LYS A N 1
ATOM 2086 C CA . LYS A 1 250 ? -14.013 -11.377 37.866 1.00 75.75 250 LYS A CA 1
ATOM 2087 C C . LYS A 1 250 ? -14.453 -12.828 37.660 1.00 75.75 250 LYS A C 1
ATOM 2089 O O . LYS A 1 250 ? -14.432 -13.591 38.628 1.00 75.75 250 LYS A O 1
ATOM 2094 N N . LEU A 1 251 ? -14.855 -13.212 36.444 1.00 68.19 251 LEU A N 1
ATOM 2095 C CA . LEU A 1 251 ? -15.442 -14.529 36.165 1.00 68.19 251 LEU A CA 1
ATOM 2096 C C . LEU A 1 251 ? -14.472 -15.702 36.365 1.00 68.19 251 LEU A C 1
ATOM 2098 O O . LEU A 1 251 ? -14.933 -16.810 36.625 1.00 68.19 251 LEU A O 1
ATOM 2102 N N . LEU A 1 252 ? -13.152 -15.503 36.279 1.00 59.66 252 LEU A N 1
ATOM 2103 C CA . LEU A 1 252 ? -12.183 -16.605 36.350 1.00 59.66 252 LEU A CA 1
ATOM 2104 C C . LEU A 1 252 ? -10.917 -16.171 37.099 1.00 59.66 252 LEU A C 1
ATOM 2106 O O . LEU A 1 252 ? -9.899 -15.811 36.512 1.00 59.66 252 LEU A O 1
ATOM 2110 N N . LYS A 1 253 ? -10.987 -16.235 38.434 1.00 58.09 253 LYS A N 1
ATOM 2111 C CA . LYS A 1 253 ? -9.935 -15.773 39.356 1.00 58.09 253 LYS A CA 1
ATOM 2112 C C . LYS A 1 253 ? -8.557 -16.427 39.152 1.00 58.09 253 LYS A C 1
ATOM 2114 O O . LYS A 1 253 ? -7.576 -15.817 39.573 1.00 58.09 253 LYS A O 1
ATOM 2119 N N . ASP A 1 254 ? -8.448 -17.584 38.495 1.00 57.31 254 ASP A N 1
ATOM 2120 C CA . ASP A 1 254 ? -7.233 -18.419 38.544 1.00 57.31 254 ASP A CA 1
ATOM 2121 C C . ASP A 1 254 ? -6.585 -18.755 37.183 1.00 57.31 254 ASP A C 1
ATOM 2123 O O . ASP A 1 254 ? -5.661 -19.565 37.135 1.00 57.31 254 ASP A O 1
ATOM 2127 N N . SER A 1 255 ? -6.994 -18.135 36.067 1.00 59.44 255 SER A N 1
ATOM 2128 C CA . SER A 1 255 ? -6.412 -18.445 34.743 1.00 59.44 255 SER A CA 1
ATOM 2129 C C . SER A 1 255 ? -6.361 -17.241 33.801 1.00 59.44 255 SER A C 1
ATOM 2131 O O . SER A 1 255 ? -7.081 -16.271 34.013 1.00 59.44 255 SER A O 1
ATOM 2133 N N . ASN A 1 256 ? -5.509 -17.300 32.769 1.00 64.19 256 ASN A N 1
ATOM 2134 C CA . ASN A 1 256 ? -5.595 -16.372 31.639 1.00 64.19 256 ASN A CA 1
ATOM 2135 C C . ASN A 1 256 ? -6.869 -16.684 30.853 1.00 64.19 256 ASN A C 1
ATOM 2137 O O . ASN A 1 256 ? -7.169 -17.854 30.607 1.00 64.19 256 ASN A O 1
ATOM 2141 N N . VAL A 1 257 ? -7.604 -15.651 30.460 1.00 62.72 257 VAL A N 1
ATOM 2142 C CA . VAL A 1 257 ? -8.947 -15.803 29.898 1.00 62.72 257 VAL A CA 1
ATOM 2143 C C . VAL A 1 257 ? -9.000 -15.179 28.521 1.00 62.72 257 VAL A C 1
ATOM 2145 O O . VAL A 1 257 ? -8.692 -14.001 28.376 1.00 62.72 257 VAL A O 1
ATOM 2148 N N . THR A 1 258 ? -9.449 -15.951 27.534 1.00 66.12 258 THR A N 1
ATOM 2149 C CA . THR A 1 258 ? -9.752 -15.471 26.185 1.00 66.12 258 THR A CA 1
ATOM 2150 C C . THR A 1 258 ? -11.245 -15.666 25.924 1.00 66.12 258 THR A C 1
ATOM 2152 O O . THR A 1 258 ? -11.703 -16.800 25.805 1.00 66.12 258 THR A O 1
ATOM 2155 N N . ILE A 1 259 ? -12.024 -14.582 25.889 1.00 73.00 259 ILE A N 1
ATOM 2156 C CA . ILE A 1 259 ? -13.485 -14.617 25.690 1.00 73.00 259 ILE A CA 1
ATOM 2157 C C . ILE A 1 259 ? -13.862 -13.702 24.526 1.00 73.00 259 ILE A C 1
ATOM 2159 O O . ILE A 1 259 ? -13.347 -12.596 24.414 1.00 73.00 259 ILE A O 1
ATOM 2163 N N . TYR A 1 260 ? -14.798 -14.133 23.680 1.00 75.62 260 TYR A N 1
ATOM 2164 C CA . TYR A 1 260 ? -15.422 -13.249 22.697 1.00 75.62 260 TYR A CA 1
ATOM 2165 C C . TYR A 1 260 ? -16.434 -12.313 23.371 1.00 75.62 260 TYR A C 1
ATOM 2167 O O . TYR A 1 260 ? -17.304 -12.759 24.124 1.00 75.62 260 TYR A O 1
ATOM 2175 N N . TRP A 1 261 ? -16.337 -11.021 23.079 1.00 79.19 261 TRP A N 1
ATOM 2176 C CA . TRP A 1 261 ? -17.248 -9.987 23.551 1.00 79.19 261 TRP A CA 1
ATOM 2177 C C . TRP A 1 261 ? -17.874 -9.239 22.375 1.00 79.19 261 TRP A C 1
ATOM 2179 O O . TRP A 1 261 ? -17.195 -8.928 21.402 1.00 79.19 261 TRP A O 1
ATOM 2189 N N . LYS A 1 262 ? -19.162 -8.912 22.491 1.00 80.38 262 LYS A N 1
ATOM 2190 C CA . LYS A 1 262 ? -19.879 -8.020 21.579 1.00 80.38 262 LYS A CA 1
ATOM 2191 C C . LYS A 1 262 ? -20.955 -7.272 22.358 1.00 80.38 262 LYS A C 1
ATOM 2193 O O . LYS A 1 262 ? -21.754 -7.912 23.045 1.00 80.38 262 LYS A O 1
ATOM 2198 N N . ASP A 1 263 ? -20.999 -5.944 22.244 1.00 74.06 263 ASP A N 1
ATOM 2199 C CA . ASP A 1 263 ? -22.129 -5.180 22.779 1.00 74.06 263 ASP A CA 1
ATOM 2200 C C . ASP A 1 263 ? -23.364 -5.447 21.910 1.00 74.06 263 ASP A C 1
ATOM 2202 O O . ASP A 1 263 ? -23.326 -5.316 20.690 1.00 74.06 263 ASP A O 1
ATOM 2206 N N . THR A 1 264 ? -24.461 -5.861 22.534 1.00 75.50 264 THR A N 1
ATOM 2207 C CA . THR A 1 264 ? -25.730 -6.145 21.844 1.00 75.50 264 THR A CA 1
ATOM 2208 C C . THR A 1 264 ? -26.748 -5.019 22.006 1.00 75.50 264 THR A C 1
ATOM 2210 O O . THR A 1 264 ? -27.812 -5.070 21.393 1.00 75.50 264 THR A O 1
ATOM 2213 N N . ARG A 1 265 ? -26.443 -3.996 22.819 1.00 72.94 265 ARG A N 1
ATOM 2214 C CA . ARG A 1 265 ? -27.373 -2.900 23.141 1.00 72.94 265 ARG A CA 1
ATOM 2215 C C . ARG A 1 265 ? -27.508 -1.886 22.010 1.00 72.94 265 ARG A C 1
ATOM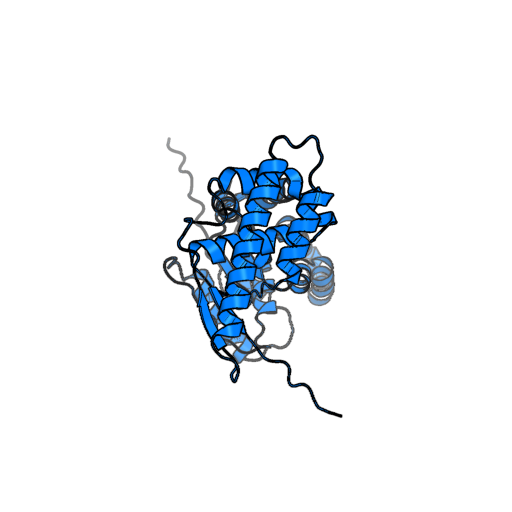 2217 O O . ARG A 1 265 ? -28.578 -1.313 21.836 1.00 72.94 265 ARG A O 1
ATOM 2224 N N . TYR A 1 266 ? -26.440 -1.685 21.245 1.00 70.06 266 TYR A N 1
ATOM 2225 C CA . TYR A 1 266 ? -26.408 -0.813 20.077 1.00 70.06 266 TYR A CA 1
ATOM 2226 C C . TYR A 1 266 ? -25.767 -1.549 18.905 1.00 70.06 266 TYR A C 1
ATOM 2228 O O . TYR A 1 266 ? -24.960 -2.454 19.093 1.00 70.06 266 TYR A O 1
ATOM 2236 N N . SER A 1 267 ? -26.101 -1.138 17.682 1.00 74.38 267 SER A N 1
ATOM 2237 C CA . SER A 1 267 ? -25.467 -1.662 16.468 1.00 74.38 267 SER A CA 1
ATOM 2238 C C . SER A 1 267 ? -24.011 -1.207 16.300 1.00 74.38 267 SER A C 1
ATOM 2240 O O . SER A 1 267 ? -23.326 -1.706 15.410 1.00 74.38 267 SER A O 1
ATOM 2242 N N . SER A 1 268 ? -23.563 -0.221 17.089 1.00 82.94 268 SER A N 1
ATOM 2243 C CA . SER A 1 268 ? -22.223 0.373 17.047 1.00 82.94 268 SER A CA 1
ATOM 2244 C C . SER A 1 268 ? -21.939 1.160 18.348 1.00 82.94 268 SER A C 1
ATOM 2246 O O . SER A 1 268 ? -22.530 0.854 19.383 1.00 82.94 268 SER A O 1
ATOM 2248 N N . ILE A 1 269 ? -21.035 2.148 18.331 1.00 84.56 269 ILE A N 1
ATOM 2249 C CA . ILE A 1 269 ? -20.574 2.885 19.526 1.00 84.56 269 ILE A CA 1
ATOM 2250 C C . ILE A 1 269 ? -21.721 3.672 20.193 1.00 84.56 269 ILE A C 1
ATOM 2252 O O . ILE A 1 269 ? -21.883 3.636 21.419 1.00 84.56 269 ILE A O 1
ATOM 2256 N N . THR A 1 270 ? -22.516 4.380 19.388 1.00 84.38 270 THR A N 1
ATOM 2257 C CA . THR A 1 270 ? -23.545 5.337 19.826 1.00 84.38 270 THR A CA 1
ATOM 2258 C C . THR A 1 270 ? -24.853 5.170 19.035 1.00 84.38 270 THR A C 1
ATOM 2260 O O . THR A 1 270 ? -24.880 4.472 18.018 1.00 84.38 270 THR A O 1
ATOM 2263 N N . PRO A 1 271 ? -25.950 5.842 19.442 1.00 83.31 271 PRO A N 1
ATOM 2264 C CA . PRO A 1 271 ? -27.180 5.903 18.648 1.00 83.31 271 PRO A CA 1
ATOM 2265 C C . PRO A 1 271 ? -27.048 6.653 17.309 1.00 83.31 271 PRO A C 1
ATOM 2267 O O . PRO A 1 271 ? -27.904 6.485 16.444 1.00 83.31 271 PRO A O 1
ATOM 2270 N N . ASN A 1 272 ? -26.021 7.494 17.133 1.00 89.25 272 ASN A N 1
ATOM 2271 C CA . ASN A 1 272 ? -25.777 8.256 15.905 1.00 89.25 272 ASN A CA 1
ATOM 2272 C C . ASN A 1 272 ? -24.270 8.353 15.623 1.00 89.25 272 ASN A C 1
ATOM 2274 O O . ASN A 1 272 ? -23.625 9.380 15.847 1.00 89.25 272 ASN A O 1
ATOM 2278 N N . ASP A 1 273 ? -23.715 7.249 15.132 1.00 86.62 273 ASP A N 1
ATOM 2279 C CA . ASP A 1 273 ? -22.296 7.161 14.801 1.00 86.62 273 ASP A CA 1
ATOM 2280 C C . ASP A 1 273 ? -21.892 8.094 13.660 1.00 86.62 273 ASP A C 1
ATOM 2282 O O . ASP A 1 273 ? -20.763 8.573 13.655 1.00 86.62 273 ASP A O 1
ATOM 2286 N N . ASP A 1 274 ? -22.782 8.385 12.713 1.00 89.69 274 ASP A N 1
ATOM 2287 C CA . ASP A 1 274 ? -22.454 9.284 11.605 1.00 89.69 274 ASP A CA 1
ATOM 2288 C C . ASP A 1 274 ? -22.119 10.685 12.126 1.00 89.69 274 ASP A C 1
ATOM 2290 O O . ASP A 1 274 ? -21.105 11.256 11.728 1.00 89.69 274 ASP A O 1
ATOM 2294 N N . LEU A 1 275 ? -22.895 11.186 13.096 1.00 90.62 275 LEU A N 1
ATOM 2295 C CA . LEU A 1 275 ? -22.605 12.449 13.778 1.00 90.62 275 LEU A CA 1
ATOM 2296 C C . LEU A 1 275 ? -21.319 12.377 14.613 1.00 90.62 275 LEU A C 1
ATOM 2298 O O . LEU A 1 275 ? -20.517 13.309 14.594 1.00 90.62 275 LEU A O 1
A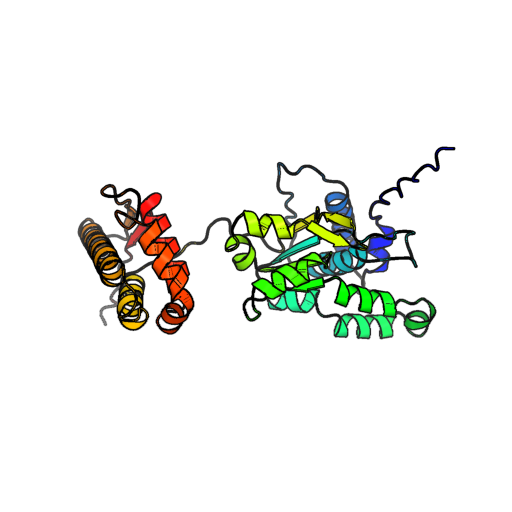TOM 2302 N N . LEU A 1 276 ? -21.098 11.276 15.342 1.00 92.31 276 LEU A N 1
ATOM 2303 C CA . LEU A 1 276 ? -19.862 11.094 16.108 1.00 92.31 276 LEU A CA 1
ATOM 2304 C C . LEU A 1 276 ? -18.638 11.187 15.187 1.00 92.31 276 LEU A C 1
ATOM 2306 O O . LEU A 1 276 ? -17.719 11.962 15.444 1.00 92.31 276 LEU A O 1
ATOM 2310 N N . PHE A 1 277 ? -18.626 10.406 14.106 1.00 91.88 277 PHE A N 1
ATOM 2311 C CA . PHE A 1 277 ? -17.482 10.327 13.204 1.00 91.88 277 PHE A CA 1
ATOM 2312 C C . PHE A 1 277 ? -17.314 11.580 12.341 1.00 91.88 277 PHE A C 1
ATOM 2314 O O . PHE A 1 277 ? -16.168 11.932 12.062 1.00 91.88 277 PHE A O 1
ATOM 2321 N N . SER A 1 278 ? -18.391 12.290 11.982 1.00 90.31 278 SER A N 1
ATOM 2322 C CA . SER A 1 278 ? -18.273 13.570 11.272 1.00 90.31 278 SER A CA 1
ATOM 2323 C C . SER A 1 278 ? -17.569 14.619 12.132 1.00 90.31 278 SER A C 1
ATOM 2325 O O . SER A 1 278 ? -16.599 15.223 11.687 1.00 90.31 278 SER A O 1
ATOM 2327 N N . VAL A 1 279 ? -17.964 14.764 13.404 1.00 90.06 279 VAL A N 1
ATOM 2328 C CA . VAL A 1 279 ? -17.331 15.724 14.326 1.00 90.06 279 VAL A CA 1
ATOM 2329 C C . VAL A 1 279 ? -15.857 15.385 14.557 1.00 90.06 279 VAL A C 1
ATOM 2331 O O . VAL A 1 279 ? -15.018 16.287 14.590 1.00 90.06 279 VAL A O 1
ATOM 2334 N N . LEU A 1 280 ? -15.517 14.098 14.693 1.00 90.19 280 LEU A N 1
ATOM 2335 C CA . LEU A 1 280 ? -14.122 13.664 14.823 1.00 90.19 280 LEU A CA 1
ATOM 2336 C C . LEU A 1 280 ? -13.300 14.000 13.580 1.00 90.19 280 LEU A C 1
ATOM 2338 O O . LEU A 1 280 ? -12.169 14.468 13.704 1.00 90.19 280 LEU A O 1
ATOM 2342 N N . GLN A 1 281 ? -13.860 13.758 12.395 1.00 88.31 281 GLN A N 1
ATOM 2343 C CA . GLN A 1 281 ? -13.185 14.004 11.128 1.00 88.31 281 GLN A CA 1
ATOM 2344 C C . GLN A 1 281 ? -12.957 15.502 10.893 1.00 88.31 281 GLN A C 1
ATOM 2346 O O . GLN A 1 281 ? -11.841 15.894 10.556 1.00 88.31 281 GLN A O 1
ATOM 2351 N N . ASP A 1 282 ? -13.965 16.335 11.153 1.00 87.25 282 ASP A N 1
ATOM 2352 C CA . ASP A 1 282 ? -13.886 17.792 10.987 1.00 87.25 282 ASP A CA 1
ATOM 2353 C C . ASP A 1 282 ? -12.869 18.444 11.942 1.00 87.25 282 ASP A C 1
ATOM 2355 O O . ASP A 1 282 ? -12.337 19.514 11.656 1.00 87.25 282 ASP A O 1
ATOM 2359 N N . ASN A 1 283 ? -12.560 17.789 13.068 1.00 89.81 283 ASN A N 1
ATOM 2360 C CA . ASN A 1 283 ? -11.659 18.300 14.107 1.00 89.81 283 ASN A CA 1
ATOM 2361 C C . ASN A 1 283 ? -10.370 17.473 14.255 1.00 89.81 283 ASN A C 1
ATOM 2363 O O . ASN A 1 283 ? -9.667 17.580 15.268 1.00 89.81 283 ASN A O 1
ATOM 2367 N N . ILE A 1 284 ? -10.040 16.643 13.260 1.00 87.00 284 ILE A N 1
ATOM 2368 C CA . ILE A 1 284 ? -9.008 15.614 13.408 1.00 87.00 284 ILE A CA 1
ATOM 2369 C C . ILE A 1 284 ? -7.621 16.180 13.727 1.00 87.00 284 ILE A C 1
ATOM 2371 O O . ILE A 1 284 ? -6.888 15.591 14.520 1.00 87.00 284 ILE A O 1
ATOM 2375 N N . GLU A 1 285 ? -7.258 17.340 13.176 1.00 80.94 285 GLU A N 1
ATOM 2376 C CA . GLU A 1 285 ? -5.951 17.962 13.420 1.00 80.94 285 GLU A CA 1
ATOM 2377 C C . GLU A 1 285 ? -5.758 18.343 14.892 1.00 80.94 285 GLU A C 1
ATOM 2379 O O . GLU A 1 285 ? -4.703 18.090 15.477 1.00 80.94 285 GLU A O 1
ATOM 2384 N N . SER A 1 286 ? -6.786 18.930 15.511 1.00 83.88 286 SER A N 1
ATOM 2385 C CA . SER A 1 286 ? -6.751 19.321 16.923 1.00 83.88 286 SER A CA 1
ATOM 2386 C C . SER A 1 286 ? -6.716 18.096 17.836 1.00 83.88 286 SER A C 1
ATOM 2388 O O . SER A 1 286 ? -5.927 18.026 18.780 1.00 83.88 286 SER A O 1
ATOM 2390 N N . LEU A 1 287 ? -7.519 17.083 17.508 1.00 80.94 287 LEU A N 1
ATOM 2391 C CA . LEU A 1 287 ? -7.588 15.832 18.255 1.00 80.94 287 LEU A CA 1
ATOM 2392 C C . LEU A 1 287 ? -6.270 15.047 18.189 1.00 80.94 287 LEU A C 1
ATOM 2394 O O . LEU A 1 287 ? -5.778 14.583 19.215 1.00 80.94 287 LEU A O 1
ATOM 2398 N N . THR A 1 288 ? -5.651 14.974 17.010 1.00 82.44 288 THR A N 1
ATOM 2399 C CA . THR A 1 288 ? -4.377 14.267 16.784 1.00 82.44 288 THR A CA 1
ATOM 2400 C C . THR A 1 288 ? -3.220 14.916 17.550 1.00 82.44 288 THR A C 1
ATOM 2402 O O . THR A 1 288 ? -2.310 14.218 17.994 1.00 82.44 288 THR A O 1
ATOM 2405 N N . LYS A 1 289 ? -3.264 16.238 17.789 1.00 84.81 289 LYS A N 1
ATOM 2406 C CA . LYS A 1 289 ? -2.292 16.924 18.663 1.00 84.81 289 LYS A CA 1
ATOM 2407 C C . LYS A 1 289 ? -2.385 16.469 20.122 1.00 84.81 289 LYS A C 1
ATOM 2409 O O . LYS A 1 289 ? -1.372 16.471 20.812 1.00 84.81 289 LYS A O 1
ATOM 2414 N N . GLN A 1 290 ? -3.579 16.101 20.592 1.00 90.69 290 GLN A N 1
ATOM 2415 C CA . GLN A 1 290 ? -3.788 15.605 21.958 1.00 90.69 290 GLN A CA 1
ATOM 2416 C C . GLN A 1 290 ? -3.505 14.108 22.066 1.00 90.69 290 GLN A C 1
ATOM 2418 O O . GLN A 1 290 ? -2.877 13.657 23.022 1.00 90.69 290 GLN A O 1
ATOM 2423 N N . TYR A 1 291 ? -3.960 13.340 21.078 1.00 91.62 291 TYR A N 1
ATOM 2424 C CA . TYR A 1 291 ? -3.710 11.914 20.985 1.00 91.62 291 TYR A CA 1
ATOM 2425 C C . TYR A 1 291 ? -3.552 11.493 19.525 1.00 91.62 291 TYR A C 1
ATOM 2427 O O . TYR A 1 291 ? -4.520 11.391 18.774 1.00 91.62 291 TYR A O 1
ATOM 2435 N N . ASN A 1 292 ? -2.310 11.227 19.130 1.00 86.75 292 ASN A N 1
ATOM 2436 C CA . ASN A 1 292 ? -1.932 10.947 17.744 1.00 86.75 292 ASN A CA 1
ATOM 2437 C C . ASN A 1 292 ? -2.636 9.725 17.128 1.00 86.75 292 ASN A C 1
ATOM 2439 O O . ASN A 1 292 ? -2.856 9.698 15.920 1.00 86.75 292 ASN A O 1
ATOM 2443 N N . CYS A 1 293 ? -3.009 8.731 17.937 1.00 88.88 293 CYS A N 1
ATOM 2444 C CA . CYS A 1 293 ? -3.679 7.515 17.474 1.00 88.88 293 CYS A CA 1
ATOM 2445 C C . CYS A 1 293 ? -5.213 7.592 17.523 1.00 88.88 293 CYS A C 1
ATOM 2447 O O . CYS A 1 293 ? -5.864 6.605 17.188 1.00 88.88 293 CYS A O 1
ATOM 2449 N N . ILE A 1 294 ? -5.810 8.735 17.894 1.00 89.88 294 ILE A N 1
ATOM 2450 C CA . ILE A 1 294 ? -7.255 8.836 18.166 1.00 89.88 294 ILE A CA 1
ATOM 2451 C C . ILE A 1 294 ? -8.131 8.300 17.031 1.00 89.88 294 ILE A C 1
ATOM 2453 O O . ILE A 1 294 ? -9.089 7.579 17.288 1.00 89.88 294 ILE A O 1
ATOM 2457 N N . TRP A 1 295 ? -7.795 8.600 15.773 1.00 88.62 295 TRP A N 1
ATOM 2458 C CA . TRP A 1 295 ? -8.577 8.123 14.634 1.00 88.62 295 TRP A CA 1
ATOM 2459 C C . TRP A 1 295 ? -8.510 6.608 14.491 1.00 88.62 295 TRP A C 1
ATOM 2461 O O . TRP A 1 295 ? -9.543 5.961 14.337 1.00 88.62 295 TRP A O 1
ATOM 2471 N N . LYS A 1 296 ? -7.299 6.044 14.573 1.00 87.50 296 LYS A N 1
ATOM 2472 C CA . LYS A 1 296 ? -7.079 4.601 14.461 1.00 87.50 296 LYS A CA 1
ATOM 2473 C C . LYS A 1 296 ? -7.848 3.868 15.555 1.00 87.50 296 LYS A C 1
ATOM 2475 O O . LYS A 1 296 ? -8.607 2.952 15.249 1.00 87.50 296 LYS A O 1
ATOM 2480 N N . ASP A 1 297 ? -7.712 4.317 16.797 1.00 92.56 297 ASP A N 1
ATOM 2481 C CA . ASP A 1 297 ? -8.363 3.671 17.929 1.00 92.56 297 ASP A CA 1
ATOM 2482 C C . ASP A 1 297 ? -9.887 3.825 17.864 1.00 92.56 297 ASP A C 1
ATOM 2484 O O . ASP A 1 297 ? -10.598 2.856 18.105 1.00 92.56 297 ASP A O 1
ATOM 2488 N N . MET A 1 298 ? -10.418 4.980 17.442 1.00 92.69 298 MET A N 1
ATOM 2489 C CA . MET A 1 298 ? -11.864 5.152 17.238 1.00 92.69 298 MET A CA 1
ATOM 2490 C C . MET A 1 298 ? -12.426 4.239 16.142 1.00 92.69 298 MET A C 1
ATOM 2492 O O . MET A 1 298 ? -13.523 3.703 16.304 1.00 92.69 298 MET A O 1
ATOM 2496 N N . GLN A 1 299 ? -11.692 4.016 15.047 1.00 89.62 299 GLN A N 1
ATOM 2497 C CA . GLN A 1 299 ? -12.090 3.029 14.035 1.00 89.62 299 GLN A CA 1
ATOM 2498 C C . GLN A 1 299 ? -12.041 1.602 14.597 1.00 89.62 299 GLN A C 1
ATOM 2500 O O . GLN A 1 299 ? -12.961 0.823 14.356 1.00 89.62 299 GLN A O 1
ATOM 2505 N N . CYS A 1 300 ? -11.035 1.278 15.414 1.00 88.56 300 CYS A N 1
ATOM 2506 C CA . CYS A 1 300 ? -10.967 -0.015 16.097 1.00 88.56 300 CYS A CA 1
ATOM 2507 C C . CYS A 1 300 ? -12.152 -0.204 17.053 1.00 88.56 300 CYS A C 1
ATOM 2509 O O . CYS A 1 300 ? -12.778 -1.256 17.041 1.00 88.56 300 CYS A O 1
ATOM 2511 N N . LEU A 1 301 ? -12.527 0.817 17.828 1.00 90.75 301 LEU A N 1
ATOM 2512 C CA . LEU A 1 301 ? -13.701 0.771 18.707 1.00 90.75 301 LEU A CA 1
ATOM 2513 C C . LEU A 1 301 ? -15.007 0.585 17.930 1.00 90.75 301 LEU A C 1
ATOM 2515 O O . LEU A 1 301 ? -15.894 -0.135 18.388 1.00 90.75 301 LEU A O 1
ATOM 2519 N N . LYS A 1 302 ? -15.121 1.186 16.740 1.00 89.88 302 LYS A N 1
ATOM 2520 C CA . LYS A 1 302 ? -16.268 0.987 15.843 1.00 89.88 302 LYS A CA 1
ATOM 2521 C C . LYS A 1 302 ? -16.362 -0.463 15.390 1.00 89.88 302 LYS A C 1
ATOM 2523 O O . LYS A 1 302 ? -17.444 -1.044 15.405 1.00 89.88 302 LYS A O 1
ATOM 2528 N N . GLU A 1 303 ? -15.228 -1.043 15.019 1.00 87.38 303 GLU A N 1
ATOM 2529 C CA . GLU A 1 303 ? -15.134 -2.437 14.601 1.00 87.38 303 GLU A CA 1
ATOM 2530 C C . GLU A 1 303 ? -15.462 -3.392 15.756 1.00 87.38 303 GLU A C 1
ATOM 2532 O O . GLU A 1 303 ? -16.303 -4.278 15.609 1.00 87.38 303 GLU A O 1
ATOM 2537 N N . ILE A 1 304 ? -14.900 -3.133 16.941 1.00 88.06 304 ILE A N 1
ATOM 2538 C CA . ILE A 1 304 ? -15.191 -3.848 18.189 1.00 88.06 304 ILE A CA 1
ATOM 2539 C C . ILE A 1 304 ? -16.694 -3.804 18.503 1.00 88.06 304 ILE A C 1
ATOM 2541 O O . ILE A 1 304 ? -17.282 -4.826 18.852 1.00 88.06 304 ILE A O 1
ATOM 2545 N N . ALA A 1 305 ? -17.345 -2.648 18.355 1.00 87.12 305 ALA A N 1
ATOM 2546 C CA . ALA A 1 305 ? -18.776 -2.516 18.615 1.00 87.12 305 ALA A CA 1
ATOM 2547 C C . ALA A 1 305 ? -19.632 -3.282 17.586 1.00 87.12 305 ALA A C 1
ATOM 2549 O O . ALA A 1 305 ? -20.591 -3.959 17.957 1.00 87.12 305 ALA A O 1
ATOM 2550 N N . LYS A 1 306 ? -19.275 -3.225 16.297 1.00 85.56 306 LYS A N 1
ATOM 2551 C CA . LYS A 1 306 ? -20.041 -3.861 15.211 1.00 85.56 306 LYS A CA 1
ATOM 2552 C C . LYS A 1 306 ? -19.866 -5.375 15.150 1.00 85.56 306 LYS A C 1
ATOM 2554 O O . LYS A 1 306 ? -20.845 -6.116 15.008 1.00 85.56 306 LYS A O 1
ATOM 2559 N N . ASN A 1 307 ? -18.625 -5.836 15.256 1.00 84.25 307 ASN A N 1
ATOM 2560 C CA . ASN A 1 307 ? -18.225 -7.211 14.959 1.00 84.25 307 ASN A CA 1
ATOM 2561 C C . ASN A 1 307 ? -17.772 -7.986 16.203 1.00 84.25 307 ASN A C 1
ATOM 2563 O O . ASN A 1 307 ? -17.649 -9.212 16.153 1.00 84.25 307 ASN A O 1
ATOM 2567 N N . GLY A 1 308 ? -17.648 -7.309 17.344 1.00 84.06 308 GLY A N 1
ATOM 2568 C CA . GLY A 1 308 ? -17.123 -7.879 18.577 1.00 84.06 308 GLY A CA 1
ATOM 2569 C C . GLY A 1 308 ? -15.597 -7.950 18.579 1.00 84.06 308 GLY A C 1
ATOM 2570 O O . GLY A 1 308 ? -14.929 -7.583 17.615 1.00 84.06 308 GLY A O 1
ATOM 2571 N N . ALA A 1 309 ? -15.036 -8.436 19.680 1.00 83.75 309 ALA A N 1
ATOM 2572 C CA . ALA A 1 309 ? -13.603 -8.608 19.854 1.00 83.75 309 ALA A CA 1
ATOM 2573 C C . ALA A 1 309 ? -13.264 -9.759 20.793 1.00 83.75 309 ALA A C 1
ATOM 2575 O O . ALA A 1 309 ? -14.091 -10.241 21.567 1.00 83.75 309 ALA A O 1
ATOM 2576 N N . ILE A 1 310 ? -12.008 -10.188 20.722 1.00 80.00 310 ILE A N 1
ATOM 2577 C CA . ILE A 1 310 ? -11.438 -11.151 21.652 1.00 80.00 310 ILE A CA 1
ATOM 2578 C C . ILE A 1 310 ? -10.890 -10.379 22.853 1.00 80.00 310 ILE A C 1
ATOM 2580 O O . ILE A 1 310 ? -9.912 -9.645 22.742 1.00 80.00 310 ILE A O 1
ATOM 2584 N N . PHE A 1 311 ? -11.510 -10.565 24.012 1.00 73.50 311 PHE A N 1
ATOM 2585 C CA . PHE A 1 311 ? -11.004 -10.085 25.288 1.00 73.50 311 PHE A CA 1
ATOM 2586 C C . PHE A 1 311 ? -9.960 -11.066 25.820 1.00 73.50 311 PHE A C 1
ATOM 2588 O O . PHE A 1 311 ? -10.262 -12.249 25.986 1.00 73.50 311 PHE A O 1
ATOM 2595 N N . ASN A 1 312 ? -8.751 -10.578 26.100 1.00 72.06 312 ASN A N 1
ATOM 2596 C CA . ASN A 1 312 ? -7.680 -11.363 26.701 1.00 72.06 312 ASN A CA 1
ATOM 2597 C C . ASN A 1 312 ? -7.257 -10.743 28.038 1.00 72.06 312 ASN A C 1
ATOM 2599 O O . ASN A 1 312 ? -6.698 -9.648 28.052 1.00 72.06 312 ASN A O 1
ATOM 2603 N N . SER A 1 313 ? -7.483 -11.447 29.148 1.00 68.88 313 SER A N 1
ATOM 2604 C CA . SER A 1 313 ? -6.9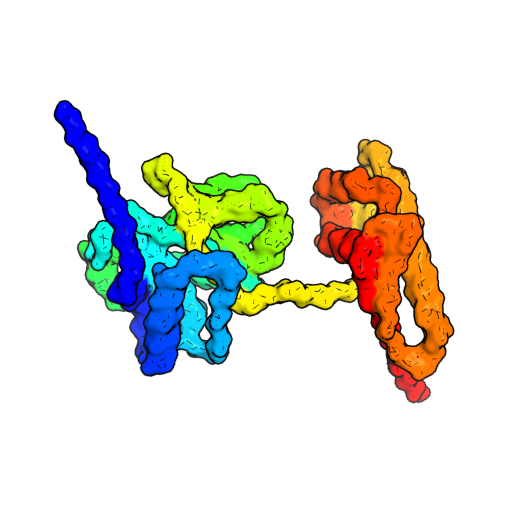67 -11.045 30.460 1.00 68.88 313 SER A CA 1
ATOM 2605 C C . SER A 1 313 ? -5.764 -11.902 30.836 1.00 68.88 313 SER A C 1
ATOM 2607 O O . SER A 1 313 ? -5.859 -13.130 30.930 1.00 68.88 313 SER A O 1
ATOM 2609 N N . VAL A 1 314 ? -4.624 -11.243 31.053 1.00 66.12 314 VAL A N 1
ATOM 2610 C CA . VAL A 1 314 ? -3.362 -11.877 31.447 1.00 66.12 314 VAL A CA 1
ATOM 2611 C C . VAL A 1 314 ? -2.985 -11.398 32.843 1.00 66.12 314 VAL A C 1
ATOM 2613 O O . VAL A 1 314 ? -2.648 -10.229 33.042 1.00 66.12 314 VAL A O 1
ATOM 2616 N N . LYS A 1 315 ? -2.976 -12.303 33.828 1.00 64.81 315 LYS A N 1
ATOM 2617 C CA . LYS A 1 315 ? -2.489 -11.952 35.168 1.00 64.81 315 LYS A CA 1
ATOM 2618 C C . LYS A 1 315 ? -0.972 -11.776 35.146 1.00 64.81 315 LYS A C 1
ATOM 2620 O O . LYS A 1 315 ? -0.226 -12.721 34.887 1.00 64.81 315 LYS A O 1
ATOM 2625 N N . LYS A 1 316 ? -0.492 -10.577 35.496 1.00 58.66 316 LYS A N 1
ATOM 2626 C CA . LYS A 1 316 ? 0.934 -10.350 35.776 1.00 58.66 316 LYS A CA 1
ATOM 2627 C C . LYS A 1 316 ? 1.348 -11.229 36.961 1.00 58.66 316 LYS A C 1
ATOM 2629 O O . LYS A 1 316 ? 0.797 -11.095 38.053 1.00 58.66 316 LYS A O 1
ATOM 2634 N N . LYS A 1 317 ? 2.322 -12.126 36.761 1.00 53.22 317 LYS A N 1
ATOM 2635 C CA . LYS A 1 317 ? 2.950 -12.865 37.867 1.00 53.22 317 LYS A CA 1
ATOM 2636 C C . LYS A 1 317 ? 3.636 -11.858 38.785 1.00 53.22 317 LYS A C 1
ATOM 2638 O O . LYS A 1 317 ? 4.647 -11.267 38.414 1.00 53.22 317 LYS A O 1
ATOM 2643 N N . ILE A 1 318 ? 3.086 -11.671 39.979 1.00 50.91 318 ILE A N 1
ATOM 2644 C CA . ILE A 1 318 ? 3.779 -10.963 41.050 1.00 50.91 318 ILE A CA 1
ATOM 2645 C C . ILE A 1 318 ? 4.829 -11.936 41.580 1.00 50.91 318 ILE A C 1
ATOM 2647 O O . ILE A 1 318 ? 4.497 -12.908 42.259 1.00 50.91 318 ILE A O 1
ATOM 2651 N N . TRP A 1 319 ? 6.093 -11.703 41.237 1.00 42.34 319 TRP A N 1
ATOM 2652 C CA . TRP A 1 319 ? 7.197 -12.331 41.948 1.00 42.34 319 TRP A CA 1
ATOM 2653 C C . TRP A 1 319 ? 7.175 -11.768 43.369 1.00 42.34 319 TRP A C 1
ATOM 2655 O O . TRP A 1 319 ? 7.434 -10.584 43.571 1.00 42.34 319 TRP A O 1
ATOM 2665 N N . LYS A 1 320 ? 6.776 -12.589 44.345 1.00 44.12 320 LYS A N 1
ATOM 2666 C CA . LYS A 1 320 ? 7.015 -12.265 45.751 1.00 44.12 320 LYS A CA 1
ATOM 2667 C C . LYS A 1 320 ? 8.529 -12.327 45.954 1.00 44.12 320 LYS A C 1
ATOM 2669 O O . LYS A 1 320 ? 9.097 -13.409 45.817 1.00 44.12 320 LYS A O 1
ATOM 2674 N N . LEU A 1 321 ? 9.141 -11.163 46.167 1.00 40.78 321 LEU A N 1
ATOM 2675 C CA . LEU A 1 321 ? 10.498 -11.041 46.702 1.00 40.78 321 LEU A CA 1
ATOM 2676 C C . LEU A 1 321 ? 10.536 -11.553 48.142 1.00 40.78 321 LEU A C 1
ATOM 2678 O O . LEU A 1 321 ? 9.550 -11.288 48.872 1.00 40.78 321 LEU A O 1
#

Sequence (321 aa):
MANGKQKKEKINLTWEDFETYLPDYGFDEKQMDFFKDTFEIITTNRDTDKVTCFANRCGIGKSTFIHTFMHCCIGDSFYGGRHRPQGLLVITDSIKRLEELSSTNKDRIEAEKYWGEIFKEWGIEYHYKEFEKSVIVLRSDEPFKEQLIKQHYKPIVLLSTQRYFMLGDNIREQLFSFTYNGETLKRDIVIFDESPQFSETVTIDSDNLSRIEAALYKGLSDEVKDKEFVIREYKAFKDRLLEQMDEKEKLLKDSNVTIYWKDTRYSSITPNDDLLFSVLQDNIESLTKQYNCIWKDMQCLKEIAKNGAIFNSVKKKIWKL